Protein AF-A0A0C9V467-F1 (afdb_monomer_lite)

Structure (mmCIF, N/CA/C/O backbone):
data_AF-A0A0C9V467-F1
#
_entry.id   AF-A0A0C9V467-F1
#
loop_
_atom_site.group_PDB
_atom_site.id
_atom_site.type_symbol
_atom_site.label_atom_id
_atom_site.label_alt_id
_atom_site.label_comp_id
_atom_site.label_asym_id
_atom_site.label_entity_id
_atom_site.label_seq_id
_atom_site.pdbx_PDB_ins_code
_atom_site.Cartn_x
_atom_site.Cartn_y
_atom_site.Cartn_z
_atom_site.occupancy
_atom_site.B_iso_or_equiv
_atom_site.auth_seq_id
_atom_site.auth_comp_id
_atom_site.auth_asym_id
_atom_site.auth_atom_id
_atom_site.pdbx_PDB_model_num
ATOM 1 N N . MET A 1 1 ? -21.746 -56.406 43.257 1.00 44.56 1 MET A N 1
ATOM 2 C CA . MET A 1 1 ? -20.775 -56.571 42.155 1.00 44.56 1 MET A CA 1
ATOM 3 C C . MET A 1 1 ? -21.554 -56.342 40.872 1.00 44.56 1 MET A C 1
ATOM 5 O O . MET A 1 1 ? -22.407 -57.161 40.583 1.00 44.56 1 MET A O 1
ATOM 9 N N . SER A 1 2 ? -21.440 -55.255 40.124 1.00 43.47 2 SER A N 1
ATOM 10 C CA . SER A 1 2 ? -20.573 -54.081 40.191 1.00 43.47 2 SER A CA 1
ATOM 11 C C . SER A 1 2 ? -21.303 -52.980 39.414 1.00 43.47 2 SER A C 1
ATOM 13 O O . SER A 1 2 ? -21.769 -53.246 38.307 1.00 43.47 2 SER A O 1
ATOM 15 N N . ASP A 1 3 ? -21.434 -51.791 39.996 1.00 42.09 3 ASP A N 1
ATOM 16 C CA . ASP A 1 3 ? -22.057 -50.642 39.339 1.00 42.09 3 ASP A CA 1
ATOM 17 C C . ASP A 1 3 ? -21.083 -50.060 38.307 1.00 42.09 3 ASP A C 1
ATOM 19 O O . ASP A 1 3 ? -19.970 -49.652 38.645 1.00 42.09 3 ASP A O 1
ATOM 23 N N . ASN A 1 4 ? -21.486 -50.044 37.036 1.00 44.00 4 ASN A N 1
ATOM 24 C CA . ASN A 1 4 ? -20.760 -49.350 35.975 1.00 44.00 4 ASN A CA 1
ATOM 25 C C . ASN A 1 4 ? -21.074 -47.855 36.066 1.00 44.00 4 ASN A C 1
ATOM 27 O O . ASN A 1 4 ? -22.055 -47.377 35.502 1.00 44.00 4 ASN A O 1
ATOM 31 N N . ASN A 1 5 ? -20.225 -47.128 36.787 1.00 43.53 5 ASN A N 1
ATOM 32 C CA . ASN A 1 5 ? -20.247 -45.676 36.838 1.00 43.53 5 ASN A CA 1
ATOM 33 C C . ASN A 1 5 ? -19.511 -45.123 35.603 1.00 43.53 5 ASN A C 1
ATOM 35 O O . ASN A 1 5 ? -18.288 -44.982 35.606 1.00 43.53 5 ASN A O 1
ATOM 39 N N . THR A 1 6 ? -20.232 -44.867 34.511 1.00 49.00 6 THR A N 1
ATOM 40 C CA . THR A 1 6 ? -19.702 -44.092 33.380 1.00 49.00 6 THR A CA 1
ATOM 41 C C . THR A 1 6 ? -19.874 -42.607 33.676 1.00 49.00 6 THR A C 1
ATOM 43 O O . THR A 1 6 ? -20.835 -41.986 33.225 1.00 49.00 6 THR A O 1
ATOM 46 N N . ASP A 1 7 ? -18.933 -42.049 34.438 1.00 46.62 7 ASP A N 1
ATOM 47 C CA . ASP A 1 7 ? -18.718 -40.603 34.530 1.00 46.62 7 ASP A CA 1
ATOM 48 C C . ASP A 1 7 ? -18.188 -40.103 33.178 1.00 46.62 7 ASP A C 1
ATOM 50 O O . ASP A 1 7 ? -16.985 -40.024 32.922 1.00 46.62 7 ASP A O 1
ATOM 54 N N . SER A 1 8 ? -19.100 -39.795 32.260 1.00 56.56 8 SER A N 1
ATOM 55 C CA . SER A 1 8 ? -18.788 -38.962 31.105 1.00 56.56 8 SER A CA 1
ATOM 56 C C . SER A 1 8 ? -18.544 -37.541 31.606 1.00 56.56 8 SER A C 1
ATOM 58 O O . SER A 1 8 ? -19.489 -36.817 31.924 1.00 56.56 8 SER A O 1
ATOM 60 N N . ALA A 1 9 ? -17.268 -37.160 31.698 1.00 54.97 9 ALA A N 1
ATOM 61 C CA . ALA A 1 9 ? -16.860 -35.795 31.995 1.00 54.97 9 ALA A CA 1
ATOM 62 C C . ALA A 1 9 ? -17.556 -34.822 31.021 1.00 54.97 9 ALA A C 1
ATOM 64 O O . ALA A 1 9 ? -17.554 -35.072 29.810 1.00 54.97 9 ALA A O 1
ATOM 65 N N . PRO A 1 10 ? -18.156 -33.720 31.504 1.00 49.78 10 PRO A N 1
ATOM 66 C CA . PRO A 1 10 ? -18.740 -32.729 30.619 1.00 49.78 10 PRO A CA 1
ATOM 67 C C . PRO A 1 10 ? -17.625 -32.126 29.763 1.00 49.78 10 PRO A C 1
ATOM 69 O O . PRO A 1 10 ? -16.621 -31.644 30.291 1.00 49.78 10 PRO A O 1
ATOM 72 N N . ALA A 1 11 ? -17.799 -32.160 28.440 1.00 53.19 11 ALA A N 1
ATOM 73 C CA . ALA A 1 11 ? -16.947 -31.432 27.514 1.00 53.19 11 ALA A CA 1
ATOM 74 C C . ALA A 1 11 ? -16.991 -29.952 27.911 1.00 53.19 11 ALA A C 1
ATOM 76 O O . ALA A 1 11 ? -18.005 -29.277 27.719 1.00 53.19 11 ALA A O 1
ATOM 77 N N . GLN A 1 12 ? -15.916 -29.463 28.531 1.00 44.56 12 GLN A N 1
ATOM 78 C CA . GLN A 1 12 ? -15.774 -28.045 28.800 1.00 44.56 12 GLN A CA 1
ATOM 79 C C . GLN A 1 12 ? -15.704 -27.348 27.450 1.00 44.56 12 GLN A C 1
ATOM 81 O O . GLN A 1 12 ? -14.736 -27.486 26.704 1.00 44.56 12 GLN A O 1
ATOM 86 N N . ASN A 1 13 ? -16.778 -26.638 27.130 1.00 48.38 13 ASN A N 1
ATOM 87 C CA . ASN A 1 13 ? -16.845 -25.746 25.994 1.00 48.38 13 ASN A CA 1
ATOM 88 C C . ASN A 1 13 ? -15.925 -24.561 26.322 1.00 48.38 13 ASN A C 1
ATOM 90 O O . ASN A 1 13 ? -16.362 -23.556 26.877 1.00 48.38 13 ASN A O 1
ATOM 94 N N . LEU A 1 14 ? -14.621 -24.739 26.095 1.00 51.34 14 LEU A N 1
ATOM 95 C CA . LEU A 1 14 ? -13.621 -23.685 26.184 1.00 51.34 14 LEU A CA 1
ATOM 96 C C . LEU A 1 14 ? -13.895 -22.722 25.030 1.00 51.34 14 LEU A C 1
ATOM 98 O O . LEU A 1 14 ? -13.304 -22.828 23.957 1.00 51.34 14 LEU A O 1
ATOM 102 N N . SER A 1 15 ? -14.834 -21.800 25.232 1.00 61.31 15 SER A N 1
ATOM 103 C CA . SER A 1 15 ? -14.918 -20.609 24.402 1.00 61.31 15 SER A CA 1
ATOM 104 C C . SER A 1 15 ? -13.602 -19.863 24.590 1.00 61.31 15 SER A C 1
ATOM 106 O O . SER A 1 15 ? -13.387 -19.240 25.629 1.00 61.31 15 SER A O 1
ATOM 108 N N . VAL A 1 16 ? -12.691 -19.997 23.627 1.00 65.25 16 VAL A N 1
ATOM 109 C CA . VAL A 1 16 ? -11.474 -19.189 23.580 1.00 65.25 16 VAL A CA 1
ATOM 110 C C . VAL A 1 16 ? -11.934 -17.740 23.480 1.00 65.25 16 VAL A C 1
ATOM 112 O O . VAL A 1 16 ? -12.586 -17.360 22.506 1.00 65.25 16 VAL A O 1
ATOM 115 N N . GLU A 1 17 ? -11.669 -16.957 24.523 1.00 76.62 17 GLU A N 1
ATOM 116 C CA . GLU A 1 17 ? -11.941 -15.525 24.519 1.00 76.62 17 GLU A CA 1
ATOM 117 C C . GLU A 1 17 ? -11.098 -14.894 23.406 1.00 76.62 17 GLU A C 1
ATOM 119 O O . GLU A 1 17 ? -9.869 -14.986 23.418 1.00 76.62 17 GLU A O 1
ATOM 124 N N . LYS A 1 18 ? -11.766 -14.337 22.391 1.00 81.12 18 LYS A N 1
ATOM 125 C CA . LYS A 1 18 ? -11.085 -13.677 21.276 1.00 81.12 18 LYS A CA 1
ATOM 126 C C . LYS A 1 18 ? -10.525 -12.339 21.750 1.00 81.12 18 LYS A C 1
ATOM 128 O O . LYS A 1 18 ? -11.191 -11.608 22.478 1.00 81.12 18 LYS A O 1
ATOM 133 N N . VAL A 1 19 ? -9.316 -12.007 21.308 1.00 86.25 19 VAL A N 1
ATOM 134 C CA . VAL A 1 19 ? -8.678 -10.720 21.593 1.00 86.25 19 VAL A CA 1
ATOM 135 C C . VAL A 1 19 ? -9.008 -9.736 20.475 1.00 86.25 19 VAL A C 1
ATOM 137 O O . VAL A 1 19 ? -8.692 -9.973 19.306 1.00 86.25 19 VAL A O 1
ATOM 140 N N . ASP A 1 20 ? -9.613 -8.608 20.835 1.00 86.81 20 ASP A N 1
ATOM 141 C CA . ASP A 1 20 ? -9.889 -7.524 19.896 1.00 86.81 20 ASP A CA 1
ATOM 142 C C . ASP A 1 20 ? -8.606 -6.742 19.597 1.00 86.81 20 ASP A C 1
ATOM 144 O O . ASP A 1 20 ? -7.998 -6.131 20.483 1.00 86.81 20 ASP A O 1
ATOM 148 N N . LEU A 1 21 ? -8.179 -6.747 18.332 1.00 86.69 21 LEU A N 1
ATOM 149 C CA . LEU A 1 21 ? -6.999 -5.991 17.924 1.00 86.69 21 LEU A CA 1
ATOM 150 C C . LEU A 1 21 ? -7.320 -4.499 17.801 1.00 86.69 21 LEU A C 1
ATOM 152 O O . LEU A 1 21 ? -8.370 -4.098 17.295 1.00 86.69 21 LEU A O 1
ATOM 156 N N . SER A 1 22 ? -6.362 -3.654 18.192 1.00 88.19 22 SER A N 1
ATOM 157 C CA . SER A 1 22 ? -6.392 -2.240 17.813 1.00 88.19 22 SER A CA 1
ATOM 158 C C . SER A 1 22 ? -6.307 -2.099 16.289 1.00 88.19 22 SER A C 1
ATOM 160 O O . SER A 1 22 ? -5.891 -3.019 15.589 1.00 88.19 22 SER A O 1
ATOM 162 N N . VAL A 1 23 ? -6.658 -0.929 15.755 1.00 87.75 23 VAL A N 1
ATOM 163 C CA . VAL A 1 23 ? -6.587 -0.662 14.307 1.00 87.75 23 VAL A CA 1
ATOM 164 C C . VAL A 1 23 ? -5.203 -0.948 13.732 1.00 87.75 23 VAL A C 1
ATOM 166 O O . VAL A 1 23 ? -5.079 -1.651 12.731 1.00 87.75 23 VAL A O 1
ATOM 169 N N . ASP A 1 24 ? -4.170 -0.420 14.382 1.00 90.56 24 ASP A N 1
ATOM 170 C CA . ASP A 1 24 ? -2.800 -0.517 13.891 1.00 90.56 24 ASP A CA 1
ATOM 171 C C . ASP A 1 24 ? -2.272 -1.951 14.046 1.00 90.56 24 ASP A C 1
ATOM 173 O O . ASP A 1 24 ? -1.591 -2.455 13.153 1.00 90.56 24 ASP A O 1
ATOM 177 N N . ALA A 1 25 ? -2.657 -2.650 15.123 1.00 91.56 25 ALA A N 1
ATOM 178 C CA . ALA A 1 25 ? -2.346 -4.067 15.303 1.00 91.56 25 ALA A CA 1
ATOM 179 C C . ALA A 1 25 ? -3.059 -4.939 14.259 1.00 91.56 25 ALA A C 1
ATOM 181 O O . ALA A 1 25 ? -2.458 -5.864 13.723 1.00 91.56 25 ALA A O 1
ATOM 182 N N . ALA A 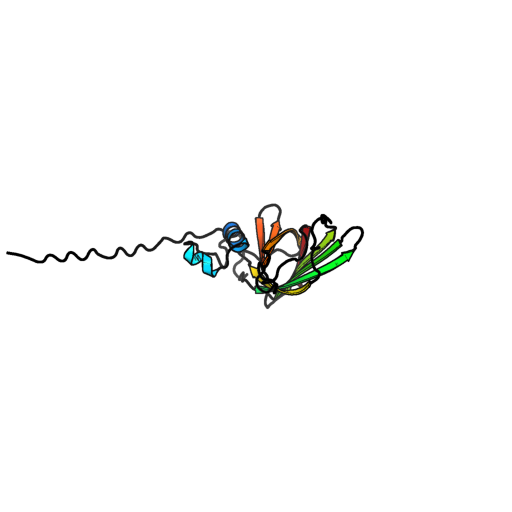1 26 ? -4.307 -4.619 13.916 1.00 91.88 26 ALA A N 1
ATOM 183 C CA . ALA A 1 26 ? -5.066 -5.327 12.894 1.00 91.88 26 ALA A CA 1
ATOM 184 C C . ALA A 1 26 ? -4.464 -5.135 11.498 1.00 91.88 26 ALA A C 1
ATOM 186 O O . ALA A 1 26 ? -4.316 -6.106 10.764 1.00 91.88 26 ALA A O 1
ATOM 187 N N . LEU A 1 27 ? -4.075 -3.908 11.132 1.00 93.25 27 LEU A N 1
ATOM 188 C CA . LEU A 1 27 ? -3.362 -3.656 9.876 1.00 93.25 27 LEU A CA 1
ATOM 189 C C . LEU A 1 27 ? -1.992 -4.343 9.864 1.00 93.25 27 LEU A C 1
ATOM 191 O O . LEU A 1 27 ? -1.640 -4.953 8.862 1.00 93.25 27 LEU A O 1
ATOM 195 N N . SER A 1 28 ? -1.264 -4.328 10.982 1.00 93.06 28 SER A N 1
ATOM 196 C CA . SER A 1 28 ? 0.018 -5.037 11.100 1.00 93.06 28 SER A CA 1
ATOM 197 C C . SER A 1 28 ? -0.141 -6.552 10.946 1.00 93.06 28 SER A C 1
ATOM 199 O O . SER A 1 28 ? 0.631 -7.177 10.226 1.00 93.06 28 SER A O 1
ATOM 201 N N . PHE A 1 29 ? -1.168 -7.150 11.560 1.00 93.69 29 PHE A N 1
ATOM 202 C CA . PHE A 1 29 ? -1.521 -8.559 11.357 1.00 93.69 29 PHE A CA 1
ATOM 203 C C . PHE A 1 29 ? -1.782 -8.839 9.873 1.00 93.69 29 PHE A C 1
ATOM 205 O O . PHE A 1 29 ? -1.229 -9.778 9.297 1.00 93.69 29 PHE A O 1
ATOM 212 N N . LEU A 1 30 ? -2.548 -7.954 9.234 1.00 92.94 30 LEU A N 1
ATOM 213 C CA . LEU A 1 30 ? -2.878 -8.037 7.820 1.00 92.94 30 LEU A CA 1
ATOM 214 C C . LEU A 1 30 ? -1.686 -7.813 6.888 1.00 92.94 30 LEU A C 1
ATOM 216 O O . LEU A 1 30 ? -1.867 -7.993 5.696 1.00 92.94 30 LEU A O 1
ATOM 220 N N . LEU A 1 31 ? -0.479 -7.473 7.352 1.00 91.62 31 LEU A N 1
ATOM 221 C CA . LEU A 1 31 ? 0.709 -7.450 6.485 1.00 91.62 31 LEU A CA 1
ATOM 222 C C . LEU A 1 31 ? 1.063 -8.844 5.981 1.00 91.62 31 LEU A C 1
ATOM 224 O O . LEU A 1 31 ? 1.364 -9.024 4.803 1.00 91.62 31 LEU A O 1
ATOM 228 N N . THR A 1 32 ? 0.968 -9.829 6.868 1.00 89.19 32 THR A N 1
ATOM 229 C CA . THR A 1 32 ? 1.381 -11.207 6.591 1.00 89.19 32 THR A CA 1
ATOM 230 C C . THR A 1 32 ? 0.172 -12.122 6.445 1.00 89.19 32 THR A C 1
ATOM 232 O O . THR A 1 32 ? 0.166 -12.985 5.571 1.00 89.19 32 THR A O 1
ATOM 235 N N . HIS A 1 33 ? -0.870 -11.885 7.243 1.00 90.88 33 HIS A N 1
ATOM 236 C CA . HIS A 1 33 ? -2.014 -12.780 7.382 1.00 90.88 33 HIS A CA 1
ATOM 237 C C . HIS A 1 33 ? -3.249 -12.291 6.651 1.00 90.88 33 HIS A C 1
ATOM 239 O O . HIS A 1 33 ? -3.445 -11.086 6.484 1.00 90.88 33 HIS A O 1
ATOM 245 N N . ASP A 1 34 ? -4.092 -13.217 6.221 1.00 88.81 34 ASP A N 1
ATOM 246 C CA . ASP A 1 34 ? -5.376 -12.891 5.604 1.00 88.81 34 ASP A CA 1
ATOM 247 C C . ASP A 1 34 ? -6.487 -12.801 6.677 1.00 88.81 34 ASP A C 1
ATOM 249 O O . ASP A 1 34 ? -6.341 -13.369 7.763 1.00 88.81 34 ASP A O 1
ATOM 253 N N . PRO A 1 35 ? -7.574 -12.030 6.457 1.00 87.81 35 PRO A N 1
ATOM 254 C CA . PRO A 1 35 ? -8.610 -11.825 7.475 1.00 87.81 35 PRO A CA 1
ATOM 255 C C . PRO A 1 35 ? -9.196 -13.118 8.051 1.00 87.81 35 PRO A C 1
ATOM 257 O O . PRO A 1 35 ? -9.525 -13.168 9.234 1.00 87.81 35 PRO A O 1
ATOM 260 N N . GLU A 1 36 ? -9.305 -14.156 7.226 1.00 88.00 36 GLU A N 1
ATOM 261 C CA . GLU A 1 36 ? -9.824 -15.475 7.585 1.00 88.00 36 GLU A CA 1
ATOM 262 C C . GLU A 1 36 ? -8.936 -16.181 8.625 1.00 88.00 36 GLU A C 1
ATOM 264 O O . GLU A 1 36 ? -9.423 -16.966 9.436 1.00 88.00 36 GLU A O 1
ATOM 269 N N . GLU A 1 37 ? -7.639 -15.865 8.663 1.00 89.06 37 GLU A N 1
ATOM 270 C CA . GLU A 1 37 ? -6.686 -16.449 9.612 1.00 89.06 37 GLU A CA 1
ATOM 271 C C . GLU A 1 37 ? -6.810 -15.847 11.016 1.00 89.06 37 GLU A C 1
ATOM 273 O O . GLU A 1 37 ? -6.407 -16.475 11.995 1.00 89.06 37 GLU A O 1
ATOM 278 N N . ALA A 1 38 ? -7.404 -14.656 11.147 1.00 88.19 38 ALA A N 1
ATOM 279 C CA . ALA A 1 38 ? -7.556 -13.992 12.439 1.00 88.19 38 ALA A CA 1
ATOM 280 C C . ALA A 1 38 ? -8.366 -14.843 13.425 1.00 88.19 38 ALA A C 1
ATOM 282 O O . ALA A 1 38 ? -7.998 -14.948 14.594 1.00 88.19 38 ALA A O 1
ATOM 283 N N . GLU A 1 39 ? -9.418 -15.514 12.949 1.00 85.56 39 GLU A N 1
ATOM 284 C CA . GLU A 1 39 ? -10.231 -16.395 13.786 1.00 85.56 39 GLU A CA 1
ATOM 285 C C . GLU A 1 39 ? -9.425 -17.581 14.327 1.00 85.56 39 GLU A C 1
ATOM 287 O O . GLU A 1 39 ? -9.543 -17.915 15.507 1.00 85.56 39 GLU A O 1
ATOM 292 N N . HIS A 1 40 ? -8.551 -18.164 13.505 1.00 88.00 40 HIS A N 1
ATOM 293 C CA . HIS A 1 40 ? -7.668 -19.254 13.921 1.00 88.00 40 HIS A CA 1
ATOM 294 C C . HIS A 1 40 ? -6.624 -18.812 14.949 1.00 88.00 40 HIS A C 1
ATOM 296 O O . HIS A 1 40 ? -6.213 -19.609 15.792 1.00 88.00 40 HIS A O 1
ATOM 302 N N . CYS A 1 41 ? -6.227 -17.541 14.917 1.00 88.06 41 CYS A N 1
ATOM 303 C CA . CYS A 1 41 ? -5.335 -16.945 15.905 1.00 88.06 41 CYS A CA 1
ATOM 304 C C . CYS A 1 41 ? -6.061 -16.433 17.162 1.00 88.06 41 CYS A C 1
ATOM 306 O O . CYS A 1 41 ? -5.410 -15.891 18.052 1.00 88.06 41 CYS A O 1
ATOM 308 N N . GLY A 1 42 ? -7.387 -16.592 17.253 1.00 88.75 42 GLY A N 1
ATOM 309 C CA . GLY A 1 42 ? -8.170 -16.075 18.375 1.00 88.75 42 GLY A CA 1
ATOM 310 C C . GLY A 1 42 ? -8.274 -14.548 18.383 1.00 88.75 42 GLY A C 1
ATOM 311 O O . GLY A 1 42 ? -8.401 -13.953 19.449 1.00 88.75 42 GLY A O 1
ATOM 312 N N . PHE A 1 43 ? -8.213 -13.905 17.216 1.00 88.06 43 PHE A N 1
ATOM 313 C CA . PHE A 1 43 ? -8.301 -12.456 17.070 1.00 88.06 43 PHE A CA 1
ATOM 314 C C . PHE A 1 43 ? -9.613 -12.016 16.426 1.00 88.06 43 PHE A C 1
ATOM 316 O O . PHE A 1 43 ? -10.133 -12.656 15.509 1.00 88.06 43 PHE A O 1
ATOM 323 N N . THR A 1 44 ? -10.104 -10.860 16.861 1.00 86.00 44 THR A N 1
ATOM 324 C CA . THR A 1 44 ? -11.137 -10.105 16.150 1.00 86.00 44 THR A CA 1
ATOM 325 C C . THR A 1 44 ? -10.479 -8.923 15.446 1.00 86.00 44 THR A C 1
ATOM 327 O O . THR A 1 44 ? -9.796 -8.110 16.076 1.00 86.00 44 THR A O 1
ATOM 330 N N . LEU A 1 45 ? -10.697 -8.799 14.134 1.00 83.69 45 LEU A N 1
ATOM 331 C CA . LEU A 1 45 ? -10.259 -7.631 13.371 1.00 83.69 45 LEU A CA 1
ATOM 332 C C . LEU A 1 45 ? -11.376 -6.576 13.357 1.00 83.69 45 LEU A C 1
ATOM 334 O O . LEU A 1 45 ? -12.484 -6.881 12.911 1.00 83.69 45 LEU A O 1
ATOM 338 N N . PRO A 1 46 ? -11.117 -5.329 13.781 1.00 76.06 46 PRO A N 1
ATOM 339 C CA . PRO A 1 46 ? -12.124 -4.278 13.738 1.00 76.06 46 PRO A CA 1
ATOM 340 C C . PRO A 1 46 ? -12.417 -3.891 12.285 1.00 76.06 46 PRO A C 1
ATOM 342 O O . PRO A 1 46 ? -11.550 -3.350 11.612 1.00 76.06 46 PRO A O 1
ATOM 345 N N . LEU A 1 47 ? -13.632 -4.118 11.784 1.00 65.06 47 LEU A N 1
ATOM 346 C CA . LEU A 1 47 ? -14.019 -3.647 10.442 1.00 65.06 47 LEU A CA 1
ATOM 347 C C . LEU A 1 47 ? -14.112 -2.110 10.390 1.00 65.06 47 LEU A C 1
ATOM 349 O O . LEU A 1 47 ? -13.719 -1.479 9.415 1.00 65.06 47 LEU A O 1
ATOM 353 N N . GLU A 1 48 ? -14.546 -1.502 11.491 1.00 58.53 48 GLU A N 1
ATOM 354 C CA . GLU A 1 48 ? -14.651 -0.062 11.713 1.00 58.53 48 GLU A CA 1
ATOM 355 C C . GLU A 1 48 ? -14.042 0.227 13.091 1.00 58.53 48 GLU A C 1
ATOM 357 O O . GLU A 1 48 ? -14.215 -0.571 14.012 1.00 58.53 48 GLU A O 1
ATOM 362 N N . SER A 1 49 ? -13.296 1.322 13.269 1.00 51.12 49 SER A N 1
ATOM 363 C CA . SER A 1 49 ? -12.744 1.616 14.599 1.00 51.12 49 SER A CA 1
ATOM 364 C C . SER A 1 49 ? -13.664 2.499 15.411 1.00 51.12 49 SER A C 1
ATOM 366 O O . SER A 1 49 ? -14.097 3.555 14.955 1.00 51.12 49 SER A O 1
ATOM 368 N N . SER A 1 50 ? -13.815 2.121 16.671 1.00 46.91 50 SER A N 1
ATOM 369 C CA . SER A 1 50 ? -14.301 2.926 17.785 1.00 46.91 50 SER A CA 1
ATOM 370 C C . SER A 1 50 ? -13.250 3.941 18.271 1.00 46.91 50 SER A C 1
ATOM 372 O O . SER A 1 50 ? -12.854 3.944 19.438 1.00 46.91 50 SER A O 1
ATOM 374 N N . GLY A 1 51 ? -12.750 4.805 17.386 1.00 39.88 51 GLY A N 1
ATOM 375 C CA . GLY A 1 51 ? -11.930 5.949 17.791 1.00 39.88 51 GLY A CA 1
ATOM 376 C C . GLY A 1 51 ? -12.809 7.044 18.401 1.00 39.88 51 GLY A C 1
ATOM 377 O O . GLY A 1 51 ? -13.801 7.428 17.788 1.00 39.88 51 GLY A O 1
ATOM 378 N N . ARG A 1 52 ? -12.441 7.593 19.573 1.00 42.94 52 ARG A N 1
ATOM 379 C CA . ARG A 1 52 ? -13.216 8.630 20.307 1.00 42.94 52 ARG A CA 1
ATOM 380 C C . ARG A 1 52 ? -13.564 9.894 19.497 1.00 42.94 52 ARG A C 1
ATOM 382 O O . ARG A 1 52 ? -14.396 10.664 19.955 1.00 42.94 52 ARG A O 1
ATOM 389 N N . ASN A 1 53 ? -12.959 10.092 18.323 1.00 48.19 53 ASN A N 1
ATOM 390 C CA . ASN A 1 53 ? -13.121 11.278 17.476 1.00 48.19 53 ASN A CA 1
ATOM 391 C C . ASN A 1 53 ? -13.481 10.959 16.011 1.00 48.19 53 ASN A C 1
ATOM 393 O O . ASN A 1 53 ? -13.252 11.798 15.143 1.00 48.19 53 ASN A O 1
ATOM 397 N N . ILE A 1 54 ? -14.004 9.769 15.697 1.00 48.28 54 ILE A N 1
ATOM 398 C CA . ILE A 1 54 ? -14.391 9.440 14.316 1.00 48.28 54 ILE A CA 1
ATOM 399 C C . ILE A 1 54 ? -15.873 9.788 14.115 1.00 48.28 54 ILE A C 1
ATOM 401 O O . ILE A 1 54 ? -16.720 9.233 14.817 1.00 48.28 54 ILE A O 1
ATOM 405 N N . PRO A 1 55 ? -16.217 10.700 13.184 1.00 43.09 55 PRO A N 1
ATOM 406 C CA . PRO A 1 55 ? -17.606 11.000 12.865 1.00 43.09 55 PRO A CA 1
ATOM 407 C C . PRO A 1 55 ? -18.348 9.739 12.412 1.00 43.09 55 PRO A C 1
ATOM 409 O O . PRO A 1 55 ? -17.848 8.974 11.585 1.00 43.09 55 PRO A O 1
ATOM 412 N N . HIS A 1 56 ? -19.560 9.546 12.928 1.00 41.94 56 HIS A N 1
ATOM 413 C CA . HIS A 1 56 ? -20.458 8.466 12.522 1.00 41.94 56 HIS A CA 1
ATOM 414 C C . HIS A 1 56 ? -20.645 8.475 10.990 1.00 41.94 56 HIS A C 1
ATOM 416 O O . HIS A 1 56 ? -21.085 9.481 10.434 1.00 41.94 56 HIS A O 1
ATOM 422 N N . GLY A 1 57 ? -20.338 7.364 10.305 1.00 45.22 57 GLY A N 1
ATOM 423 C CA . GLY A 1 57 ? -20.795 7.128 8.926 1.00 45.22 57 GLY A CA 1
ATOM 424 C C . GLY A 1 57 ? -19.737 6.951 7.829 1.00 45.22 57 GLY A C 1
ATOM 425 O O . GLY A 1 57 ? -20.124 6.685 6.693 1.00 45.22 57 GLY A O 1
ATOM 426 N N . GLN A 1 58 ? -18.429 7.029 8.110 1.00 52.69 58 GLN A N 1
ATOM 427 C CA . GLN A 1 58 ? -17.442 6.459 7.179 1.00 52.69 58 GLN A CA 1
ATOM 428 C C . GLN A 1 58 ? -17.277 4.974 7.464 1.00 52.69 58 GLN A C 1
ATOM 430 O O . GLN A 1 58 ? -16.503 4.571 8.326 1.00 52.69 58 GLN A O 1
ATOM 435 N N . ILE A 1 59 ? -18.017 4.168 6.715 1.00 57.84 59 ILE A N 1
ATOM 436 C CA . ILE A 1 59 ? -17.818 2.729 6.704 1.00 57.84 59 ILE A CA 1
ATOM 437 C C . ILE A 1 59 ? -16.457 2.467 6.053 1.00 57.84 59 ILE A C 1
ATOM 439 O O . ILE A 1 59 ? -16.272 2.684 4.851 1.00 57.84 59 ILE A O 1
ATOM 443 N N . VAL A 1 60 ? -15.491 2.042 6.860 1.00 66.62 60 VAL A N 1
ATOM 444 C CA . VAL A 1 60 ? -14.190 1.600 6.369 1.00 66.62 60 VAL A CA 1
ATOM 445 C C . VAL A 1 60 ? -14.348 0.159 5.918 1.00 66.62 60 VAL A C 1
ATOM 447 O O . VAL A 1 60 ? -14.772 -0.703 6.680 1.00 66.62 60 VAL A O 1
ATOM 450 N N . ARG A 1 61 ? -14.085 -0.094 4.638 1.00 76.31 61 ARG A N 1
ATOM 451 C CA . ARG A 1 61 ? -14.158 -1.436 4.065 1.00 76.31 61 ARG A CA 1
ATOM 452 C C . ARG A 1 61 ? -12.899 -1.718 3.297 1.00 76.31 61 ARG A C 1
ATOM 454 O O . ARG A 1 61 ? -12.353 -0.837 2.638 1.00 76.31 61 ARG A O 1
ATOM 461 N N . ASP A 1 62 ? -12.513 -2.978 3.339 1.00 88.50 62 ASP A N 1
ATOM 462 C CA . ASP A 1 62 ? -11.527 -3.498 2.414 1.00 88.50 62 ASP A CA 1
ATOM 463 C C . ASP A 1 62 ? -12.118 -3.449 1.012 1.00 88.50 62 ASP A C 1
ATOM 465 O O . ASP A 1 62 ? -13.240 -3.920 0.801 1.00 88.50 62 ASP A O 1
ATOM 469 N N . VAL A 1 63 ? -11.367 -2.905 0.062 1.00 89.81 63 VAL A N 1
ATOM 470 C CA . VAL A 1 63 ? -11.830 -2.756 -1.319 1.00 89.81 63 VAL A CA 1
ATOM 471 C C . VAL A 1 63 ? -10.874 -3.418 -2.288 1.00 89.81 63 VAL A C 1
ATOM 473 O O . VAL A 1 63 ? -9.659 -3.454 -2.073 1.00 89.81 63 VAL A O 1
ATOM 476 N N . ASP A 1 64 ? -11.436 -3.917 -3.383 1.00 94.75 64 ASP A N 1
ATOM 477 C CA . ASP A 1 64 ? -10.639 -4.309 -4.533 1.00 94.75 64 ASP A CA 1
ATOM 478 C C . ASP A 1 64 ? -9.885 -3.083 -5.049 1.00 94.75 64 ASP A C 1
ATOM 480 O O . ASP A 1 64 ? -10.431 -1.977 -5.182 1.00 94.75 64 ASP A O 1
ATOM 484 N N . ALA A 1 65 ? -8.602 -3.283 -5.309 1.00 96.06 65 ALA A N 1
ATOM 485 C CA . ALA A 1 65 ? -7.685 -2.233 -5.695 1.00 96.06 65 ALA A CA 1
ATOM 486 C C . ALA A 1 65 ? -6.711 -2.733 -6.761 1.00 96.06 65 ALA A C 1
ATOM 488 O O . ALA A 1 65 ? -6.585 -3.931 -7.016 1.00 96.06 65 ALA A O 1
ATOM 489 N N . PHE A 1 66 ? -6.016 -1.797 -7.393 1.00 96.81 66 PHE A N 1
ATOM 490 C CA . PHE A 1 66 ? -5.033 -2.094 -8.420 1.00 96.81 66 PHE A CA 1
ATOM 491 C C . PHE A 1 66 ? -3.711 -1.399 -8.137 1.00 96.81 66 PHE A C 1
ATOM 493 O O . PHE A 1 66 ? -3.692 -0.235 -7.739 1.00 96.81 66 PHE A O 1
ATOM 500 N N . LEU A 1 67 ? -2.615 -2.101 -8.411 1.00 96.19 67 LEU A N 1
ATOM 501 C CA . LEU A 1 67 ? -1.255 -1.578 -8.370 1.00 96.19 67 LEU A CA 1
ATOM 502 C C . LEU A 1 67 ? -0.736 -1.349 -9.784 1.00 96.19 67 LEU A C 1
ATOM 504 O O . LEU A 1 67 ? -0.771 -2.239 -10.629 1.00 96.19 67 LEU A O 1
ATOM 508 N N . SER A 1 68 ? -0.198 -0.165 -10.037 1.00 96.00 68 SER A N 1
ATOM 509 C CA . SER A 1 68 ? 0.566 0.128 -11.247 1.00 96.00 68 SER A CA 1
ATOM 510 C C . SER A 1 68 ? 1.948 0.635 -10.875 1.00 96.00 68 SER A C 1
ATOM 512 O O . SER A 1 68 ? 2.074 1.540 -10.052 1.00 96.00 68 SER A O 1
ATOM 514 N N . ILE A 1 69 ? 2.976 0.070 -11.502 1.00 93.88 69 ILE A N 1
ATOM 515 C CA . ILE A 1 69 ? 4.364 0.504 -11.352 1.00 93.88 69 ILE A CA 1
ATOM 516 C C . ILE A 1 69 ? 4.949 0.749 -12.732 1.00 93.88 69 ILE A C 1
ATOM 518 O O . ILE A 1 69 ? 4.993 -0.151 -13.570 1.00 93.88 69 ILE A O 1
ATOM 522 N N . THR A 1 70 ? 5.441 1.962 -12.951 1.00 93.50 70 THR A N 1
ATOM 523 C CA . THR A 1 70 ? 6.078 2.366 -14.203 1.00 93.50 70 THR A CA 1
ATOM 524 C C . THR A 1 70 ? 7.497 2.824 -13.922 1.00 93.50 70 THR A C 1
ATOM 526 O O . THR A 1 70 ? 7.704 3.757 -13.148 1.00 93.50 70 THR A O 1
ATOM 529 N N . ASN A 1 71 ? 8.475 2.226 -14.601 1.00 90.88 71 ASN A N 1
ATOM 530 C CA . ASN A 1 71 ? 9.843 2.740 -14.608 1.00 90.88 71 ASN A CA 1
ATOM 531 C C . ASN A 1 71 ? 9.890 4.004 -15.474 1.00 90.88 71 ASN A C 1
ATOM 533 O O . ASN A 1 71 ? 9.575 3.962 -16.661 1.00 90.88 71 ASN A O 1
ATOM 537 N N . ILE A 1 72 ? 10.266 5.130 -14.871 1.00 93.38 72 ILE A N 1
ATOM 538 C CA . ILE A 1 72 ? 10.272 6.465 -15.497 1.00 93.38 72 ILE A CA 1
ATOM 539 C C . ILE A 1 72 ? 11.684 7.062 -15.611 1.00 93.38 72 ILE A C 1
ATOM 541 O O . ILE A 1 72 ? 11.849 8.182 -16.089 1.00 93.38 72 ILE A O 1
ATOM 545 N N . GLY A 1 73 ? 12.711 6.339 -15.163 1.00 89.00 73 GLY A N 1
ATOM 546 C CA . GLY A 1 73 ? 14.113 6.729 -15.295 1.00 89.00 73 GLY A CA 1
ATOM 547 C C . GLY A 1 73 ? 15.040 5.544 -15.050 1.00 89.00 73 GLY A C 1
ATOM 548 O O . GLY A 1 73 ? 14.707 4.656 -14.269 1.00 89.00 73 GLY A O 1
ATOM 549 N N . GLN A 1 74 ? 16.179 5.525 -15.746 1.00 84.62 74 GLN A N 1
ATOM 550 C CA . GLN A 1 74 ? 17.176 4.446 -15.667 1.00 84.62 74 GLN A CA 1
ATOM 551 C C . GLN A 1 74 ? 18.528 4.907 -15.096 1.00 84.62 74 GLN A C 1
ATOM 553 O O . GLN A 1 74 ? 19.297 4.093 -14.603 1.00 84.62 74 GLN A O 1
ATOM 558 N N . ASN A 1 75 ? 18.821 6.210 -15.136 1.00 85.38 75 ASN A N 1
ATOM 559 C CA . ASN A 1 75 ? 20.012 6.794 -14.523 1.00 85.38 75 ASN A CA 1
ATOM 560 C C . ASN A 1 75 ? 19.742 8.269 -14.142 1.00 85.38 75 ASN A C 1
ATOM 562 O O . ASN A 1 75 ? 19.821 9.137 -15.013 1.00 85.38 75 ASN A O 1
ATOM 566 N N . PRO A 1 76 ? 19.360 8.568 -12.885 1.00 88.00 76 PRO A N 1
ATOM 567 C CA . PRO A 1 76 ? 19.109 7.614 -11.803 1.00 88.00 76 PRO A CA 1
ATOM 568 C C . PRO A 1 76 ? 17.866 6.745 -12.062 1.00 88.00 76 PRO A C 1
ATOM 570 O O . PRO A 1 76 ? 16.977 7.119 -12.836 1.00 88.00 76 PRO A O 1
ATOM 573 N N . LEU A 1 77 ? 17.799 5.590 -11.396 1.00 88.88 77 LEU A N 1
ATOM 574 C CA . LEU A 1 77 ? 16.609 4.741 -11.373 1.00 88.88 77 LEU A CA 1
ATOM 575 C C . LEU A 1 77 ? 15.438 5.500 -10.742 1.00 88.88 77 LEU A C 1
ATOM 577 O O . LEU A 1 77 ? 15.571 6.072 -9.658 1.00 88.88 77 LEU A O 1
ATOM 581 N N . ARG A 1 78 ? 14.292 5.524 -11.427 1.00 92.31 78 ARG A N 1
ATOM 582 C CA . ARG A 1 78 ? 13.077 6.207 -10.964 1.00 92.31 78 ARG A CA 1
ATOM 583 C C . ARG A 1 78 ? 11.832 5.424 -11.338 1.00 92.31 78 ARG A C 1
ATOM 585 O O . ARG A 1 78 ? 11.742 4.883 -12.440 1.00 92.31 78 ARG A O 1
ATOM 592 N N . GLN A 1 79 ? 10.840 5.457 -10.459 1.00 92.94 79 GLN A N 1
ATOM 593 C CA . GLN A 1 79 ? 9.562 4.782 -10.647 1.00 92.94 79 GLN A CA 1
ATOM 594 C C . GLN A 1 79 ? 8.392 5.698 -10.281 1.00 92.94 79 GLN A C 1
ATOM 596 O O . GLN A 1 79 ? 8.509 6.596 -9.443 1.00 92.94 79 GLN A O 1
ATOM 601 N N . ARG A 1 80 ? 7.253 5.439 -10.915 1.00 95.88 80 ARG A N 1
ATOM 602 C CA . ARG A 1 80 ? 5.940 5.917 -10.495 1.00 95.88 80 ARG A CA 1
ATOM 603 C C . ARG A 1 80 ? 5.149 4.721 -9.988 1.00 95.88 80 ARG A C 1
ATOM 605 O O . ARG A 1 80 ? 5.016 3.746 -10.723 1.00 95.88 80 ARG A O 1
ATOM 612 N N . ILE A 1 81 ? 4.634 4.806 -8.767 1.00 96.38 81 ILE A N 1
ATOM 613 C CA . ILE A 1 81 ? 3.799 3.773 -8.147 1.00 96.38 81 ILE A CA 1
ATOM 614 C C . ILE A 1 81 ? 2.429 4.373 -7.876 1.00 96.38 81 ILE A C 1
ATOM 616 O O . ILE A 1 81 ? 2.332 5.464 -7.315 1.00 96.38 81 ILE A O 1
ATOM 620 N N . VAL A 1 82 ? 1.382 3.657 -8.272 1.00 97.44 82 VAL A N 1
ATOM 621 C CA . VAL A 1 82 ? -0.007 4.031 -8.018 1.00 97.44 82 VAL A CA 1
ATOM 622 C C . VAL A 1 82 ? -0.742 2.839 -7.427 1.00 97.44 82 VAL A C 1
ATOM 624 O O . VAL A 1 82 ? -0.727 1.764 -8.025 1.00 97.44 82 VAL A O 1
ATOM 627 N N . VAL A 1 83 ? -1.403 3.043 -6.288 1.00 97.19 83 VAL A N 1
ATOM 628 C CA . VAL A 1 83 ? -2.395 2.104 -5.745 1.00 97.19 83 VAL A CA 1
ATOM 629 C C . VAL A 1 83 ? -3.750 2.784 -5.769 1.00 97.19 83 VAL A C 1
ATOM 631 O O . VAL A 1 83 ? -3.899 3.876 -5.228 1.00 97.19 83 VAL A O 1
ATOM 634 N N . GLU A 1 84 ? -4.734 2.164 -6.408 1.00 96.38 84 GLU A N 1
ATOM 635 C CA . GLU A 1 84 ? -6.062 2.750 -6.583 1.00 96.38 84 GLU A CA 1
ATOM 636 C C . GLU A 1 84 ? -7.181 1.767 -6.233 1.00 96.38 84 GLU A C 1
ATOM 638 O O . GLU A 1 84 ? -7.236 0.669 -6.777 1.00 96.38 84 GLU A O 1
ATOM 643 N N . GLY A 1 85 ? -8.092 2.176 -5.349 1.00 92.62 85 GLY A N 1
ATOM 644 C CA . GLY A 1 85 ? -9.270 1.409 -4.936 1.00 92.62 85 GLY A CA 1
ATOM 645 C C . GLY A 1 85 ? -10.561 2.194 -5.160 1.00 92.62 85 GLY A C 1
ATOM 646 O O . GLY A 1 85 ? -10.589 3.421 -5.029 1.00 92.62 85 GLY A O 1
ATOM 647 N N . ASN A 1 86 ? -11.641 1.498 -5.521 1.00 88.88 86 ASN A N 1
ATOM 648 C CA . ASN A 1 86 ? -12.956 2.119 -5.688 1.00 88.88 86 ASN A CA 1
ATOM 649 C C . ASN A 1 86 ? -13.757 2.029 -4.381 1.00 88.88 86 ASN A C 1
ATOM 651 O O . ASN A 1 86 ? -14.146 0.940 -3.972 1.00 88.88 86 ASN A O 1
ATOM 655 N N . MET A 1 87 ? -14.048 3.176 -3.763 1.00 81.31 87 MET A N 1
ATOM 656 C CA . MET A 1 87 ? -14.828 3.267 -2.520 1.00 81.31 87 MET A CA 1
ATOM 657 C C . MET A 1 87 ? -16.335 3.447 -2.782 1.00 81.31 87 MET A C 1
ATOM 659 O O . MET A 1 87 ? -17.095 3.794 -1.879 1.00 81.31 87 MET A O 1
ATOM 663 N N . GLY A 1 88 ? -16.780 3.281 -4.030 1.00 81.75 88 GLY A N 1
ATOM 664 C CA . GLY A 1 88 ? -18.156 3.492 -4.480 1.00 81.75 88 GLY A CA 1
A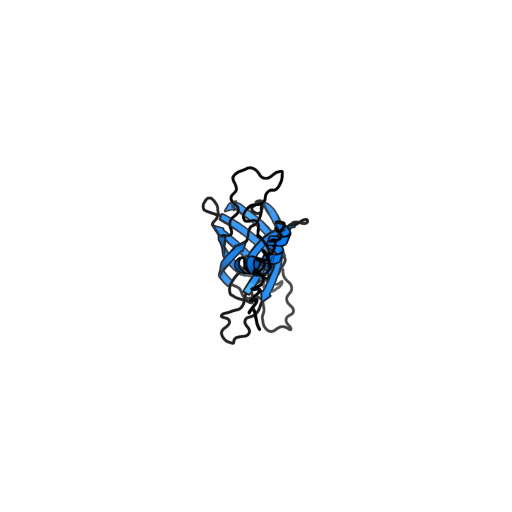TOM 665 C C . GLY A 1 88 ? -18.479 4.964 -4.735 1.00 81.75 88 GLY A C 1
ATOM 666 O O . GLY A 1 88 ? -18.922 5.311 -5.825 1.00 81.75 88 GLY A O 1
ATOM 667 N N . THR A 1 89 ? -18.234 5.838 -3.755 1.00 79.12 89 THR A N 1
ATOM 668 C CA . THR A 1 89 ? -18.515 7.284 -3.859 1.00 79.12 89 THR A CA 1
ATO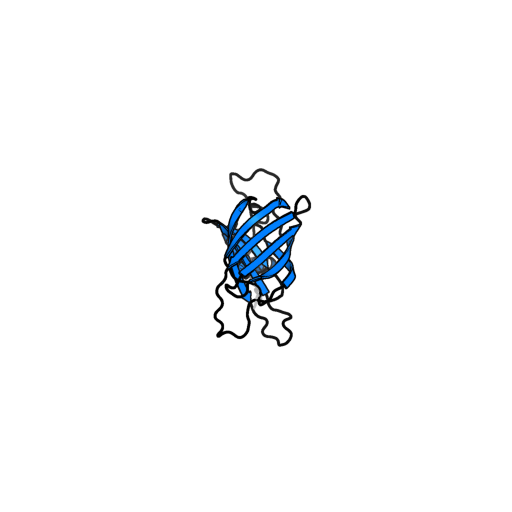M 669 C C . THR A 1 89 ? -17.321 8.119 -4.321 1.00 79.12 89 THR A C 1
ATOM 671 O O . THR A 1 89 ? -17.508 9.234 -4.798 1.00 79.12 89 THR A O 1
ATOM 674 N N . PHE A 1 90 ? -16.100 7.599 -4.189 1.00 81.81 90 PHE A N 1
ATOM 675 C CA . PHE A 1 90 ? -14.864 8.226 -4.661 1.00 81.81 90 PHE A CA 1
ATOM 676 C C . PHE A 1 90 ? -13.798 7.163 -4.945 1.00 81.81 90 PHE A C 1
ATOM 678 O O . PHE A 1 90 ? -13.933 6.004 -4.535 1.00 81.81 90 PHE A O 1
ATOM 685 N N . ARG A 1 91 ? -12.710 7.554 -5.617 1.00 89.75 91 ARG A N 1
ATOM 686 C CA . ARG A 1 91 ? -11.532 6.692 -5.778 1.00 89.75 91 ARG A CA 1
ATOM 687 C C . ARG A 1 91 ? -10.484 7.056 -4.739 1.00 89.75 91 ARG A C 1
ATOM 689 O O . ARG A 1 91 ? -10.096 8.218 -4.629 1.00 89.75 91 ARG A O 1
ATOM 696 N N . LEU A 1 92 ? -10.014 6.073 -3.982 1.00 91.56 92 LEU A N 1
ATOM 697 C CA . LEU A 1 92 ? -8.866 6.242 -3.099 1.00 91.56 92 LEU A CA 1
ATOM 698 C C . LEU A 1 92 ? -7.605 5.956 -3.915 1.00 91.56 92 LEU A C 1
ATOM 700 O O . LEU A 1 92 ? -7.471 4.857 -4.448 1.00 91.56 92 LEU A O 1
ATOM 704 N N . VAL A 1 93 ? -6.711 6.936 -4.046 1.00 96.12 93 VAL A N 1
ATOM 705 C CA . VAL A 1 93 ? -5.505 6.807 -4.875 1.00 96.12 93 VAL A CA 1
ATOM 706 C C . VAL A 1 93 ? -4.274 7.208 -4.078 1.00 96.12 93 VAL A C 1
ATOM 708 O O . VAL A 1 93 ? -4.173 8.350 -3.642 1.00 96.12 93 VAL A O 1
ATOM 711 N N . PHE A 1 94 ? -3.329 6.293 -3.918 1.00 97.69 94 PHE A N 1
ATOM 712 C CA . PHE A 1 94 ? -1.972 6.596 -3.481 1.00 97.69 94 PHE A CA 1
ATOM 713 C C . PHE A 1 94 ? -1.079 6.782 -4.697 1.00 97.69 94 PHE A C 1
ATOM 715 O O . PHE A 1 94 ? -1.152 5.995 -5.642 1.00 97.69 94 PHE A O 1
ATOM 722 N N . GLU A 1 95 ? -0.209 7.785 -4.661 1.00 97.56 95 GLU A N 1
ATOM 723 C CA . GLU A 1 95 ? 0.739 8.036 -5.736 1.00 97.56 95 GLU A CA 1
ATOM 724 C C . GLU A 1 95 ? 2.125 8.387 -5.192 1.00 97.56 95 GLU A C 1
ATOM 726 O O . GLU A 1 95 ? 2.289 9.284 -4.366 1.00 97.56 95 GLU A O 1
ATOM 731 N N . HIS A 1 96 ? 3.132 7.682 -5.698 1.00 97.25 96 HIS A N 1
ATOM 732 C CA . HIS A 1 96 ? 4.547 7.957 -5.491 1.00 97.25 96 HIS A CA 1
ATOM 733 C C . HIS A 1 96 ? 5.211 8.218 -6.840 1.00 97.25 96 HIS A C 1
ATOM 735 O O . HIS A 1 96 ? 4.940 7.543 -7.833 1.00 97.25 96 HIS A O 1
ATOM 741 N N . THR A 1 97 ? 6.126 9.181 -6.868 1.00 96.69 97 THR A N 1
ATOM 742 C CA . THR A 1 97 ? 7.075 9.378 -7.962 1.00 96.69 97 THR A CA 1
ATOM 743 C C . THR A 1 97 ? 8.420 9.721 -7.350 1.00 96.69 97 THR A C 1
ATOM 745 O O . THR A 1 97 ? 8.563 10.764 -6.717 1.00 96.69 97 THR A O 1
ATOM 748 N N . GLY A 1 98 ? 9.418 8.863 -7.535 1.00 94.44 98 GLY A N 1
ATOM 749 C CA . GLY A 1 98 ? 10.701 9.044 -6.869 1.00 94.44 98 GLY A CA 1
ATOM 750 C C . GLY A 1 98 ? 11.806 8.162 -7.419 1.00 94.44 98 GLY A C 1
ATOM 751 O O . GLY A 1 98 ? 11.590 7.319 -8.292 1.00 94.44 98 GLY A O 1
ATOM 752 N N . GLY A 1 99 ? 13.018 8.434 -6.940 1.00 91.00 99 GLY A N 1
ATOM 753 C CA . GLY A 1 99 ? 14.171 7.581 -7.186 1.00 91.00 99 GLY A CA 1
ATOM 754 C C . GLY A 1 99 ? 14.171 6.369 -6.262 1.00 91.00 99 GLY A C 1
ATOM 755 O O . GLY A 1 99 ? 13.575 6.409 -5.188 1.00 91.00 99 GLY A O 1
ATOM 756 N N . TYR A 1 100 ? 14.860 5.313 -6.674 1.00 89.12 100 TYR A N 1
ATOM 757 C CA . TYR A 1 100 ? 15.136 4.162 -5.821 1.00 89.12 100 TYR A CA 1
ATOM 758 C C . TYR A 1 100 ? 16.542 3.630 -6.085 1.00 89.12 100 TYR A C 1
ATOM 760 O O . TYR A 1 100 ? 17.107 3.843 -7.158 1.00 89.12 100 TYR A O 1
ATOM 768 N N . SER A 1 101 ? 17.099 2.937 -5.098 1.00 83.56 101 SER A N 1
ATOM 769 C CA . SER A 1 101 ? 18.369 2.228 -5.236 1.00 83.56 101 SER A CA 1
ATOM 770 C C . SER A 1 101 ? 18.089 0.746 -5.438 1.00 83.56 101 SER A C 1
ATOM 772 O O . SER A 1 101 ? 17.237 0.175 -4.759 1.00 83.56 101 SER A O 1
ATOM 774 N N . TRP A 1 102 ? 18.813 0.126 -6.362 1.00 76.06 102 TRP A N 1
ATOM 775 C CA . TRP A 1 102 ? 18.787 -1.314 -6.579 1.00 76.06 102 TRP A CA 1
ATOM 776 C C . TRP A 1 102 ? 20.221 -1.802 -6.708 1.00 76.06 102 TRP A C 1
ATOM 778 O O . TRP A 1 102 ? 20.990 -1.241 -7.491 1.00 76.06 102 TRP A O 1
ATOM 788 N N . ASP A 1 103 ? 20.578 -2.822 -5.935 1.00 73.06 103 ASP A N 1
ATOM 789 C CA . ASP A 1 103 ? 21.866 -3.478 -6.098 1.00 73.06 103 ASP A CA 1
ATOM 790 C C . ASP A 1 103 ? 21.831 -4.316 -7.384 1.00 73.06 103 ASP A C 1
ATOM 792 O O . ASP A 1 103 ? 21.067 -5.275 -7.512 1.00 73.06 103 ASP A O 1
ATOM 796 N N . SER A 1 104 ? 22.649 -3.930 -8.362 1.00 63.12 104 SER A N 1
ATOM 797 C CA . SER A 1 104 ? 22.751 -4.600 -9.657 1.00 63.12 104 SER A CA 1
ATOM 798 C C . SER A 1 104 ? 23.326 -6.018 -9.571 1.00 63.12 104 SER A C 1
ATOM 800 O O . SER A 1 104 ? 23.305 -6.726 -10.577 1.00 63.12 104 SER A O 1
ATOM 802 N N . THR A 1 105 ? 23.811 -6.457 -8.403 1.00 61.25 105 THR A N 1
ATOM 803 C CA . THR A 1 105 ? 24.282 -7.834 -8.193 1.00 61.25 105 THR A CA 1
ATOM 804 C C . THR A 1 105 ? 23.148 -8.867 -8.118 1.00 61.25 105 THR A C 1
ATOM 806 O O . THR A 1 105 ? 23.391 -10.053 -8.346 1.00 61.25 105 THR A O 1
ATOM 809 N N . GLY A 1 106 ? 21.903 -8.441 -7.863 1.00 57.19 106 GLY A N 1
ATOM 810 C CA . GLY A 1 106 ? 20.713 -9.297 -7.859 1.00 57.19 106 GLY A CA 1
ATOM 811 C C . GLY A 1 106 ? 19.998 -9.332 -9.216 1.00 57.19 106 GLY A C 1
ATOM 812 O O . GLY A 1 106 ? 19.596 -8.297 -9.745 1.00 57.19 106 GLY A O 1
ATOM 813 N N . SER A 1 107 ? 19.776 -10.532 -9.763 1.00 52.97 107 SER A N 1
ATOM 814 C CA . SER A 1 107 ? 19.304 -10.791 -11.139 1.00 52.97 107 SER A CA 1
ATOM 815 C C . SER A 1 107 ? 17.872 -10.347 -11.496 1.00 52.97 107 SER A C 1
ATOM 817 O O . SER A 1 107 ? 17.359 -10.753 -12.539 1.00 52.97 107 SER A O 1
ATOM 819 N N . PHE A 1 108 ? 17.191 -9.538 -10.681 1.00 58.91 108 PHE A N 1
ATOM 820 C CA . PHE A 1 108 ? 15.768 -9.245 -10.879 1.00 58.91 108 PHE A CA 1
ATOM 821 C C . PHE A 1 108 ? 15.397 -7.806 -10.495 1.00 58.91 108 PHE A C 1
ATOM 823 O O . PHE A 1 108 ? 14.841 -7.608 -9.420 1.00 58.91 108 PHE A O 1
ATOM 830 N N . PRO A 1 109 ? 15.657 -6.796 -11.350 1.00 65.31 109 PRO A N 1
ATOM 831 C CA . PRO A 1 109 ? 15.189 -5.439 -11.078 1.00 65.31 109 PRO A CA 1
ATOM 832 C C . PRO A 1 109 ? 13.659 -5.419 -10.907 1.00 65.31 109 PRO A C 1
ATOM 834 O O . PRO A 1 109 ? 12.973 -6.214 -11.567 1.00 65.31 109 PRO A O 1
ATOM 837 N N . PRO A 1 110 ? 13.110 -4.499 -10.087 1.00 72.19 110 PRO A N 1
ATOM 838 C CA . PRO A 1 110 ? 11.674 -4.406 -9.876 1.00 72.19 110 PRO A CA 1
ATOM 839 C C . PRO A 1 110 ? 10.941 -4.259 -11.208 1.00 72.19 110 PRO A C 1
ATOM 841 O O . PRO A 1 110 ? 11.277 -3.406 -12.041 1.00 72.19 110 PRO A O 1
ATOM 844 N N . ARG A 1 111 ? 9.950 -5.122 -11.440 1.00 77.88 111 ARG A N 1
ATOM 845 C CA . ARG A 1 111 ? 9.239 -5.150 -12.717 1.00 77.88 111 ARG A CA 1
ATOM 846 C C . ARG A 1 111 ? 8.208 -4.033 -12.764 1.00 77.88 111 ARG A C 1
ATOM 848 O O . ARG A 1 111 ? 7.496 -3.777 -11.793 1.00 77.88 111 ARG A O 1
ATOM 855 N N . ALA A 1 112 ? 8.105 -3.397 -13.928 1.00 86.62 112 ALA A N 1
ATOM 856 C CA . ALA A 1 112 ? 6.948 -2.574 -14.227 1.00 86.62 112 ALA A CA 1
ATOM 857 C C . ALA A 1 112 ? 5.711 -3.475 -14.311 1.00 86.62 112 ALA A C 1
ATOM 859 O O . ALA A 1 112 ? 5.771 -4.582 -14.852 1.00 86.62 112 ALA A O 1
ATOM 860 N N . VAL A 1 113 ? 4.590 -2.984 -13.800 1.00 90.19 113 VAL A N 1
ATOM 861 C CA . VAL A 1 113 ? 3.311 -3.673 -13.883 1.00 90.19 113 VAL A CA 1
ATOM 862 C C . VAL A 1 113 ? 2.221 -2.682 -14.222 1.00 90.19 113 VAL A C 1
ATOM 864 O O . VAL A 1 113 ? 2.153 -1.586 -13.667 1.00 90.19 113 VAL A O 1
ATOM 867 N N . ASN A 1 114 ? 1.379 -3.065 -15.172 1.00 90.56 114 ASN A N 1
ATOM 868 C CA . ASN A 1 114 ? 0.215 -2.284 -15.532 1.00 90.56 114 ASN A CA 1
ATOM 869 C C . ASN A 1 114 ? -1.000 -2.916 -14.862 1.00 90.56 114 ASN A C 1
ATOM 871 O O . ASN A 1 114 ? -1.481 -3.950 -15.323 1.00 90.56 114 ASN A O 1
ATOM 875 N N . ARG A 1 115 ? -1.480 -2.272 -13.795 1.00 93.12 115 ARG A N 1
ATOM 876 C CA . ARG A 1 115 ? -2.772 -2.564 -13.173 1.00 93.12 115 ARG A CA 1
ATOM 877 C C . ARG A 1 115 ? -2.921 -4.009 -12.673 1.00 93.12 115 ARG A C 1
ATOM 879 O O . ARG A 1 115 ? -3.849 -4.719 -13.051 1.00 93.12 115 ARG A O 1
ATOM 886 N N . GLU A 1 116 ? -2.020 -4.417 -11.787 1.00 93.88 116 GLU A N 1
ATOM 887 C CA . GLU A 1 116 ? -2.099 -5.682 -11.054 1.00 93.88 116 GLU A CA 1
ATOM 888 C C . GLU A 1 116 ? -3.255 -5.660 -10.055 1.00 93.88 116 GLU A C 1
ATOM 890 O O . GLU A 1 116 ? -3.386 -4.705 -9.288 1.00 93.88 116 GLU A O 1
ATOM 895 N N . ALA A 1 117 ? -4.082 -6.703 -10.057 1.00 94.56 117 ALA A N 1
ATOM 896 C CA . ALA A 1 117 ? -5.219 -6.797 -9.154 1.00 94.56 117 ALA A CA 1
ATOM 897 C C . ALA A 1 117 ? -4.773 -7.127 -7.724 1.00 94.56 117 ALA A C 1
ATOM 899 O O . ALA A 1 117 ? -3.851 -7.911 -7.487 1.00 94.56 117 ALA A O 1
ATOM 900 N N . GLY A 1 118 ? -5.473 -6.547 -6.761 1.00 94.44 118 GLY A N 1
ATOM 901 C CA . GLY A 1 118 ? -5.219 -6.762 -5.353 1.00 94.44 118 GLY A CA 1
ATOM 902 C C . GLY A 1 118 ? -6.362 -6.273 -4.482 1.00 94.44 118 GLY A C 1
ATOM 903 O O . GLY A 1 118 ? -7.442 -5.924 -4.960 1.00 94.44 118 GLY A O 1
ATOM 904 N N . ARG A 1 119 ? -6.099 -6.226 -3.182 1.00 94.75 119 ARG A N 1
ATOM 905 C CA . ARG A 1 119 ? -7.027 -5.709 -2.182 1.00 94.75 119 ARG A CA 1
ATOM 906 C C . ARG A 1 119 ? -6.301 -4.726 -1.287 1.00 94.75 119 ARG A C 1
ATOM 908 O O . ARG A 1 119 ? -5.185 -5.005 -0.852 1.00 94.75 119 ARG A O 1
ATOM 915 N N . ILE A 1 120 ? -6.928 -3.586 -1.020 1.00 94.56 120 ILE A N 1
ATOM 916 C CA . ILE A 1 120 ? -6.476 -2.673 0.025 1.00 94.56 120 ILE A CA 1
ATOM 917 C C . ILE A 1 120 ? -7.306 -2.917 1.280 1.00 94.56 120 ILE A C 1
ATOM 919 O O . ILE A 1 120 ? -8.537 -2.891 1.255 1.00 94.56 120 ILE A O 1
ATOM 923 N N . PHE A 1 121 ? -6.599 -3.189 2.364 1.00 93.56 121 PHE A N 1
ATOM 924 C CA . PHE A 1 121 ? -7.121 -3.352 3.697 1.00 93.56 121 PHE A CA 1
ATOM 925 C C . PHE A 1 121 ? -7.069 -2.021 4.423 1.00 93.56 121 PHE A C 1
ATOM 927 O O . PHE A 1 121 ? -6.020 -1.373 4.502 1.00 93.56 121 PHE A O 1
ATOM 934 N N . LEU A 1 122 ? -8.220 -1.625 4.948 1.00 90.44 122 LEU A N 1
ATOM 935 C CA . LEU A 1 122 ? -8.422 -0.347 5.614 1.00 90.44 122 LEU A CA 1
ATOM 936 C C . LEU A 1 122 ? -9.066 -0.609 6.966 1.00 90.44 122 LEU A C 1
ATOM 938 O O . LEU A 1 122 ? -9.970 -1.430 7.086 1.00 90.44 122 LEU A O 1
ATOM 942 N N . ARG A 1 123 ? -8.616 0.076 8.011 1.00 88.00 123 ARG A N 1
ATOM 943 C CA . ARG A 1 123 ? -9.149 -0.115 9.361 1.00 88.00 123 ARG A CA 1
ATOM 944 C C . ARG A 1 123 ? -9.287 1.251 10.026 1.00 88.00 123 ARG A C 1
ATOM 946 O O . ARG A 1 123 ? -8.401 2.096 9.940 1.00 88.00 123 ARG A O 1
ATOM 953 N N . GLY A 1 124 ? -10.413 1.486 10.689 1.00 79.81 124 GLY A N 1
ATOM 954 C CA . GLY A 1 124 ? -10.664 2.710 11.453 1.00 79.81 124 GLY A CA 1
ATOM 955 C C . GLY A 1 124 ? -11.033 3.954 10.661 1.00 79.81 124 GLY A C 1
ATOM 956 O O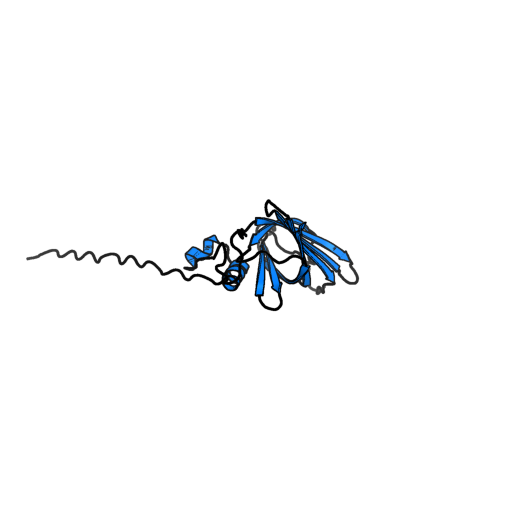 . GLY A 1 124 ? -12.171 4.401 10.758 1.00 79.81 124 GLY A O 1
ATOM 957 N N . THR A 1 125 ? -10.104 4.507 9.888 1.00 79.31 125 THR A N 1
ATOM 958 C CA . THR A 1 125 ? -10.348 5.673 9.027 1.00 79.31 125 THR A CA 1
ATOM 959 C C . THR A 1 125 ? -9.644 5.490 7.699 1.00 79.31 125 THR A C 1
ATOM 961 O O . THR A 1 125 ? -8.512 5.011 7.669 1.00 79.31 125 THR A O 1
ATOM 964 N N . ASN A 1 126 ? -10.276 5.924 6.609 1.00 84.31 126 ASN A N 1
ATOM 965 C CA . ASN A 1 126 ? -9.589 5.982 5.323 1.00 84.31 126 ASN A CA 1
ATOM 966 C C . ASN A 1 126 ? -8.380 6.932 5.410 1.00 84.31 126 ASN A C 1
ATOM 968 O O . ASN A 1 126 ? -8.474 7.948 6.108 1.00 84.31 126 ASN A O 1
ATOM 972 N N . PRO A 1 127 ? -7.289 6.660 4.674 1.00 87.69 127 PRO A N 1
ATOM 973 C CA . PRO A 1 127 ? -6.182 7.594 4.561 1.00 87.69 127 PRO A CA 1
ATOM 974 C C . PRO A 1 127 ? -6.662 8.976 4.106 1.00 87.69 127 PRO A C 1
ATOM 976 O O . PRO A 1 127 ? -7.473 9.110 3.182 1.00 87.69 127 PRO A O 1
ATOM 979 N N . GLU A 1 128 ? -6.182 10.018 4.780 1.00 86.56 128 GLU A N 1
ATOM 980 C CA . GLU A 1 128 ? -6.599 11.388 4.506 1.00 86.56 128 GLU A CA 1
ATOM 981 C C . GLU A 1 128 ? -5.939 11.915 3.224 1.00 86.56 128 GLU A C 1
ATOM 983 O O . GLU A 1 128 ? -4.735 11.770 3.004 1.00 86.56 128 GLU A O 1
ATOM 988 N N . ALA A 1 129 ? -6.730 12.546 2.356 1.00 88.88 129 ALA A N 1
ATOM 989 C CA . ALA A 1 129 ? -6.217 13.117 1.118 1.00 88.88 129 ALA A CA 1
ATOM 990 C C . ALA A 1 129 ? -5.243 14.270 1.401 1.00 88.88 129 ALA A C 1
ATOM 992 O O . ALA A 1 129 ? -5.486 15.098 2.271 1.00 88.88 129 ALA A O 1
ATOM 993 N N . GLY A 1 130 ? -4.157 14.342 0.639 1.00 88.69 130 GLY A N 1
ATOM 994 C CA . GLY A 1 130 ? -3.081 15.310 0.835 1.00 88.69 130 GLY A CA 1
ATOM 995 C C . GLY A 1 130 ? -2.054 14.891 1.887 1.00 88.69 130 GLY A C 1
ATOM 996 O O . GLY A 1 130 ? -0.997 15.513 1.956 1.00 88.69 130 GLY A O 1
ATOM 997 N N . THR A 1 131 ? -2.297 13.824 2.659 1.00 89.88 131 THR A N 1
ATOM 998 C CA . THR A 1 131 ? -1.302 13.332 3.620 1.00 89.88 131 THR A CA 1
ATOM 999 C C . THR A 1 131 ? -0.193 12.558 2.922 1.00 89.88 131 THR A C 1
ATOM 1001 O O . THR A 1 131 ? -0.439 11.666 2.103 1.00 89.88 131 THR A O 1
ATOM 1004 N N . GLN A 1 132 ? 1.051 12.910 3.248 1.00 96.00 132 GLN A N 1
ATOM 1005 C CA . GLN A 1 132 ? 2.211 12.130 2.846 1.00 96.00 132 GLN A CA 1
ATOM 1006 C C . GLN A 1 132 ? 2.296 10.875 3.710 1.00 96.00 132 GLN A C 1
ATOM 1008 O O . GLN A 1 132 ? 2.070 10.923 4.915 1.00 96.00 132 GLN A O 1
ATOM 1013 N N . ASN A 1 133 ? 2.579 9.741 3.086 1.00 97.31 133 ASN A N 1
ATOM 1014 C CA . ASN A 1 133 ? 2.859 8.487 3.763 1.00 97.31 133 ASN A CA 1
ATOM 1015 C C . ASN A 1 133 ? 4.213 7.967 3.282 1.00 97.31 133 ASN A C 1
ATOM 1017 O O . ASN A 1 133 ? 4.529 8.045 2.089 1.00 97.31 133 ASN A O 1
ATOM 1021 N N . THR A 1 134 ? 4.987 7.409 4.202 1.00 97.62 134 THR A N 1
ATOM 1022 C CA . THR A 1 134 ? 6.065 6.487 3.846 1.00 97.62 134 THR A CA 1
ATOM 1023 C C . THR A 1 134 ? 5.440 5.131 3.551 1.00 97.62 134 THR A C 1
ATOM 1025 O O . THR A 1 134 ? 4.431 4.770 4.156 1.00 97.62 134 THR A O 1
ATOM 1028 N N .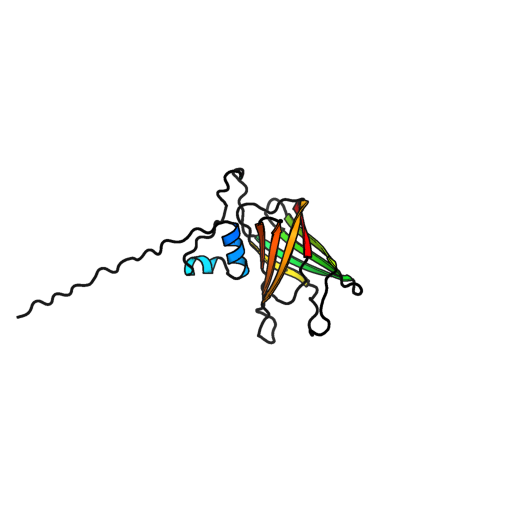 PHE A 1 135 ? 5.991 4.397 2.594 1.00 97.19 135 PHE A N 1
ATOM 1029 C CA . PHE A 1 135 ? 5.530 3.054 2.281 1.00 97.19 135 PHE A CA 1
ATOM 1030 C C . PHE A 1 135 ? 6.705 2.109 2.090 1.00 97.19 135 PHE A C 1
ATOM 1032 O O . PHE A 1 135 ? 7.728 2.498 1.513 1.00 97.19 135 PHE A O 1
ATOM 1039 N N . TRP A 1 136 ? 6.535 0.863 2.520 1.00 95.12 136 TRP A N 1
ATOM 1040 C CA . TRP A 1 136 ? 7.467 -0.220 2.263 1.00 95.12 136 TRP A CA 1
ATOM 1041 C C . TRP A 1 136 ? 6.782 -1.273 1.408 1.00 95.12 136 TRP A C 1
ATOM 1043 O O . TRP A 1 136 ? 5.564 -1.432 1.400 1.00 95.12 136 TRP A O 1
ATOM 1053 N N . ILE A 1 137 ? 7.592 -1.964 0.614 1.00 92.12 137 ILE A N 1
ATOM 1054 C CA . ILE A 1 137 ? 7.130 -3.061 -0.223 1.00 92.12 137 ILE A CA 1
ATOM 1055 C C . ILE A 1 137 ? 7.813 -4.319 0.282 1.00 92.12 137 ILE A C 1
ATOM 1057 O O . ILE A 1 137 ? 9.041 -4.410 0.251 1.00 92.12 137 ILE A O 1
ATOM 1061 N N . GLN A 1 138 ? 7.022 -5.294 0.716 1.00 90.50 138 GLN A N 1
ATOM 1062 C CA . GLN A 1 138 ? 7.508 -6.631 1.020 1.00 90.50 138 GLN A CA 1
ATOM 1063 C C . GLN A 1 138 ? 7.140 -7.569 -0.124 1.00 90.50 138 GLN A C 1
ATOM 1065 O O . GLN A 1 138 ? 6.041 -7.519 -0.682 1.00 90.50 138 GLN A O 1
ATOM 1070 N N . GLN A 1 139 ? 8.089 -8.424 -0.490 1.00 86.62 139 GLN A N 1
ATOM 1071 C CA . GLN A 1 139 ? 7.930 -9.378 -1.576 1.00 86.62 139 GLN A CA 1
ATOM 1072 C C . GLN A 1 139 ? 8.028 -10.792 -1.014 1.00 86.62 139 GLN A C 1
ATOM 1074 O O . GLN A 1 139 ? 9.038 -11.171 -0.426 1.00 86.62 139 GLN A O 1
ATOM 1079 N N . PHE A 1 140 ? 6.981 -11.572 -1.237 1.00 86.25 140 PHE A N 1
ATOM 1080 C CA . PHE A 1 140 ? 6.915 -12.996 -0.954 1.00 86.25 140 PHE A CA 1
ATOM 1081 C C . PHE A 1 140 ? 6.997 -13.715 -2.304 1.00 86.25 140 PHE A C 1
ATOM 1083 O O . PHE A 1 140 ? 5.982 -13.823 -2.997 1.00 86.25 140 PHE A O 1
ATOM 1090 N N . PRO A 1 141 ? 8.201 -14.107 -2.754 1.00 78.06 141 PRO A N 1
ATOM 1091 C CA . PRO A 1 141 ? 8.385 -14.648 -4.091 1.00 78.06 141 PRO A CA 1
ATOM 1092 C C . PRO A 1 141 ? 7.663 -15.986 -4.257 1.00 78.06 141 PRO A C 1
ATOM 1094 O O . PRO A 1 141 ? 7.539 -16.778 -3.322 1.00 78.06 141 PRO A O 1
ATOM 1097 N N . SER A 1 142 ? 7.219 -16.264 -5.477 1.00 78.00 142 SER A N 1
ATOM 1098 C CA . SER A 1 142 ? 6.748 -17.587 -5.846 1.00 78.00 142 SER A CA 1
ATOM 1099 C C . SER A 1 142 ? 7.935 -18.548 -5.898 1.00 78.00 142 SER A C 1
ATOM 1101 O O . SER A 1 142 ? 8.893 -18.330 -6.634 1.00 78.00 142 SER A O 1
ATOM 1103 N N . TYR A 1 143 ? 7.861 -19.654 -5.158 1.00 67.75 143 TYR A N 1
ATOM 1104 C CA . TYR A 1 143 ? 8.865 -20.722 -5.239 1.00 67.75 143 TYR A CA 1
ATOM 1105 C C . TYR A 1 143 ? 8.610 -21.706 -6.395 1.00 67.75 143 TYR A C 1
ATOM 1107 O O . TYR A 1 143 ? 9.310 -22.710 -6.514 1.00 67.75 143 TYR A O 1
ATOM 1115 N N . SER A 1 144 ? 7.616 -21.448 -7.254 1.00 64.50 144 SER A N 1
ATOM 1116 C CA . SER A 1 144 ? 7.333 -22.269 -8.433 1.00 64.50 144 SER A CA 1
ATOM 1117 C C . SER A 1 144 ? 7.793 -21.570 -9.713 1.00 64.50 144 SER A C 1
ATOM 1119 O O . SER A 1 144 ? 7.685 -20.354 -9.860 1.00 64.50 144 SER A O 1
ATOM 1121 N N . ALA A 1 145 ? 8.261 -22.356 -10.687 1.00 56.81 145 ALA A N 1
ATOM 1122 C CA . ALA A 1 145 ? 8.761 -21.861 -11.975 1.00 56.81 145 ALA A CA 1
ATOM 1123 C C . ALA A 1 145 ? 7.723 -21.062 -12.795 1.00 56.81 145 ALA A C 1
ATOM 1125 O O . ALA A 1 145 ? 8.068 -20.438 -13.797 1.00 56.81 145 ALA A O 1
ATOM 1126 N N . HIS A 1 146 ? 6.453 -21.081 -12.385 1.00 57.50 146 HIS A N 1
ATOM 1127 C CA . HIS A 1 146 ? 5.349 -20.452 -13.099 1.00 57.50 146 HIS A CA 1
ATOM 1128 C C . HIS A 1 146 ? 4.981 -19.056 -12.569 1.00 57.50 146 HIS A C 1
ATOM 1130 O O . HIS A 1 146 ? 4.148 -18.397 -13.185 1.00 57.50 146 HIS A O 1
ATOM 1136 N N . ASN A 1 147 ? 5.621 -18.558 -11.499 1.00 57.19 147 ASN A N 1
ATOM 1137 C CA . ASN A 1 147 ? 5.351 -17.233 -10.910 1.00 57.19 147 ASN A CA 1
ATOM 1138 C C . ASN A 1 147 ? 3.854 -16.986 -10.612 1.00 57.19 147 ASN A C 1
ATOM 1140 O O . ASN A 1 147 ? 3.360 -15.864 -10.738 1.00 57.19 147 ASN A O 1
ATOM 1144 N N . THR A 1 148 ? 3.103 -18.039 -10.275 1.00 60.06 148 THR A N 1
ATOM 1145 C CA . THR A 1 148 ? 1.639 -17.990 -10.095 1.00 60.06 148 THR A CA 1
ATOM 1146 C C . THR A 1 148 ? 1.202 -18.079 -8.633 1.00 60.06 148 THR A C 1
ATOM 1148 O O . THR A 1 148 ? 0.082 -18.489 -8.354 1.00 60.06 148 THR A O 1
ATOM 1151 N N . GLY A 1 149 ? 2.068 -17.725 -7.683 1.00 69.50 149 GLY A N 1
ATOM 1152 C CA . GLY A 1 149 ? 1.722 -17.793 -6.257 1.00 69.50 149 GLY A CA 1
ATOM 1153 C C . GLY A 1 149 ? 2.587 -16.932 -5.347 1.00 69.50 149 GLY A C 1
ATOM 1154 O O . GLY A 1 149 ? 2.725 -17.249 -4.173 1.00 69.50 149 GLY A O 1
ATOM 1155 N N . GLY A 1 150 ? 3.229 -15.904 -5.902 1.00 82.81 150 GLY A N 1
ATOM 1156 C CA . GLY A 1 150 ? 3.917 -14.897 -5.104 1.00 82.81 150 GLY A CA 1
ATOM 1157 C C . GLY A 1 150 ? 2.937 -13.852 -4.566 1.00 82.81 150 GLY A C 1
ATOM 1158 O O . GLY A 1 150 ? 1.757 -13.854 -4.912 1.00 82.81 150 GLY A O 1
ATOM 1159 N N . ARG A 1 151 ? 3.416 -12.939 -3.729 1.00 88.69 151 ARG A N 1
ATOM 1160 C CA . ARG A 1 151 ? 2.612 -11.859 -3.151 1.00 88.69 151 ARG A CA 1
ATOM 1161 C C . ARG A 1 151 ? 3.490 -10.641 -2.922 1.00 88.69 151 ARG A C 1
ATOM 1163 O O . ARG A 1 151 ? 4.555 -10.739 -2.321 1.00 88.69 151 ARG A O 1
ATOM 1170 N N . VAL A 1 152 ? 3.033 -9.483 -3.373 1.00 91.19 152 VAL A N 1
ATOM 1171 C CA . VAL A 1 152 ? 3.532 -8.195 -2.897 1.00 91.19 152 VAL A CA 1
ATOM 1172 C C . VAL A 1 152 ? 2.563 -7.664 -1.864 1.00 91.19 152 VAL A C 1
ATOM 1174 O O . VAL A 1 152 ? 1.353 -7.632 -2.114 1.00 91.19 152 VAL A O 1
ATOM 1177 N N . THR A 1 153 ? 3.110 -7.218 -0.739 1.00 94.88 153 THR A N 1
ATOM 1178 C CA . THR A 1 153 ? 2.388 -6.410 0.235 1.00 94.88 153 THR A CA 1
ATOM 1179 C C . THR A 1 153 ? 3.011 -5.022 0.307 1.00 94.88 153 THR A C 1
ATOM 1181 O O . THR A 1 153 ? 4.224 -4.857 0.161 1.00 94.88 153 THR A O 1
ATOM 1184 N N . ILE A 1 154 ? 2.163 -4.010 0.448 1.00 96.81 154 ILE A N 1
ATOM 1185 C CA . ILE A 1 154 ? 2.573 -2.617 0.604 1.00 96.81 154 ILE A CA 1
ATOM 1186 C C . ILE A 1 154 ? 1.920 -2.091 1.865 1.00 96.81 154 ILE A C 1
ATOM 1188 O O . ILE A 1 154 ? 0.698 -2.159 1.993 1.00 96.81 154 ILE A O 1
ATOM 1192 N N . ASP A 1 155 ? 2.717 -1.562 2.774 1.00 96.94 155 ASP A N 1
ATOM 1193 C CA . ASP A 1 155 ? 2.239 -0.901 3.976 1.00 96.94 155 ASP A CA 1
ATOM 1194 C C . ASP A 1 155 ? 2.393 0.610 3.846 1.00 96.94 155 ASP A C 1
ATOM 1196 O O . ASP A 1 155 ? 3.328 1.114 3.233 1.00 96.94 155 ASP A O 1
ATOM 1200 N N . PHE A 1 156 ? 1.428 1.355 4.373 1.00 97.25 156 PHE A N 1
ATOM 1201 C CA . PHE A 1 156 ? 1.405 2.811 4.263 1.00 97.25 156 PHE A CA 1
ATOM 1202 C C . PHE A 1 156 ? 1.383 3.409 5.655 1.00 97.25 156 PHE A C 1
ATOM 1204 O O . PHE A 1 156 ? 0.514 3.063 6.450 1.00 97.25 156 PHE A O 1
ATOM 1211 N N . TRP A 1 157 ? 2.312 4.312 5.946 1.00 96.38 157 TRP A N 1
ATOM 1212 C CA . TRP A 1 157 ? 2.495 4.873 7.277 1.00 96.38 157 TRP A CA 1
ATOM 1213 C C . TRP A 1 157 ? 2.568 6.392 7.248 1.00 96.38 157 TRP A C 1
ATOM 1215 O O . TRP A 1 157 ? 3.267 6.980 6.422 1.00 96.38 157 TRP A O 1
ATOM 1225 N N . THR A 1 158 ? 1.903 7.027 8.206 1.00 94.19 158 THR A N 1
ATOM 1226 C CA . THR A 1 158 ? 2.302 8.359 8.672 1.00 94.19 158 THR A CA 1
ATOM 1227 C C . THR A 1 158 ? 3.456 8.222 9.668 1.00 94.19 158 THR A C 1
ATOM 1229 O O . THR A 1 158 ? 3.876 7.116 10.003 1.00 94.19 158 THR A O 1
ATOM 1232 N N . ASP A 1 159 ? 3.924 9.340 10.221 1.00 91.81 159 ASP A N 1
ATOM 1233 C CA . ASP A 1 159 ? 4.946 9.336 11.277 1.00 91.81 159 ASP A CA 1
ATOM 1234 C C . ASP A 1 159 ? 4.519 8.584 12.550 1.00 91.81 159 ASP A C 1
ATOM 1236 O O . ASP A 1 159 ? 5.356 8.250 13.386 1.00 91.81 159 ASP A O 1
ATOM 1240 N N . THR A 1 160 ? 3.217 8.346 12.732 1.00 89.19 160 THR A N 1
ATOM 1241 C CA . THR A 1 160 ? 2.665 7.840 13.993 1.00 89.19 160 THR A CA 1
ATOM 1242 C C . THR A 1 160 ? 1.935 6.513 13.875 1.00 89.19 160 THR A C 1
ATOM 1244 O O . THR A 1 160 ? 1.718 5.878 14.905 1.00 89.19 160 THR A O 1
ATOM 1247 N N . ARG A 1 161 ? 1.528 6.089 12.670 1.00 91.19 161 ARG A N 1
ATOM 1248 C CA . ARG A 1 161 ? 0.719 4.876 12.498 1.00 91.19 161 ARG A CA 1
ATOM 1249 C C . ARG A 1 161 ? 0.645 4.376 11.062 1.00 91.19 161 ARG A C 1
ATOM 1251 O O . ARG A 1 161 ? 0.796 5.141 10.111 1.00 91.19 161 ARG A O 1
ATOM 1258 N N . ILE A 1 162 ? 0.292 3.102 10.931 1.00 93.69 162 ILE A N 1
ATOM 1259 C CA . ILE A 1 162 ? -0.120 2.486 9.672 1.00 93.69 162 ILE A CA 1
ATOM 1260 C C . ILE A 1 162 ? -1.531 2.961 9.288 1.00 93.69 162 ILE A C 1
ATOM 1262 O O . ILE A 1 162 ? -2.414 3.098 10.138 1.00 93.69 162 ILE A O 1
ATOM 1266 N N . THR A 1 163 ? -1.746 3.245 8.007 1.00 93.12 163 THR A N 1
ATOM 1267 C CA . THR A 1 163 ? -3.000 3.791 7.464 1.00 93.12 163 THR A CA 1
ATOM 1268 C C . THR A 1 163 ? -3.712 2.818 6.533 1.00 93.12 163 THR A C 1
ATOM 1270 O O . THR A 1 163 ? -4.938 2.854 6.434 1.00 93.12 163 THR A O 1
ATOM 1273 N N . ALA A 1 164 ? -2.963 1.943 5.863 1.00 94.94 164 ALA A N 1
ATOM 1274 C CA . ALA A 1 164 ? -3.495 0.935 4.961 1.00 94.94 164 ALA A CA 1
ATOM 1275 C C . ALA A 1 164 ? -2.477 -0.186 4.722 1.00 94.94 164 AL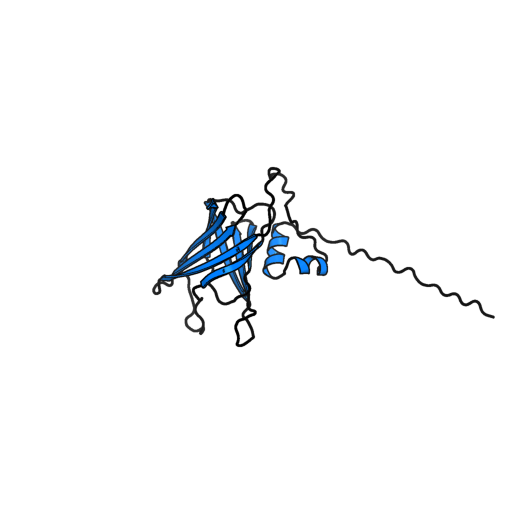A A C 1
ATOM 1277 O O . ALA A 1 164 ? -1.272 0.001 4.903 1.00 94.94 164 ALA A O 1
ATOM 1278 N N . VAL A 1 165 ? -2.976 -1.323 4.241 1.00 96.50 165 VAL A N 1
ATOM 1279 C CA . VAL A 1 165 ? -2.161 -2.410 3.685 1.00 96.50 165 VAL A CA 1
ATOM 1280 C C . VAL A 1 165 ? -2.725 -2.792 2.334 1.00 96.50 165 VAL A C 1
ATOM 1282 O O . VAL A 1 165 ? -3.916 -3.029 2.219 1.00 96.50 165 VAL A O 1
ATOM 1285 N N . PHE A 1 166 ? -1.904 -2.894 1.302 1.00 96.38 166 PHE A N 1
ATOM 1286 C CA . PHE A 1 166 ? -2.317 -3.421 0.008 1.00 96.38 166 PHE A CA 1
ATOM 1287 C C . PHE A 1 166 ? -1.654 -4.772 -0.249 1.00 96.38 166 PHE A C 1
ATOM 1289 O O . PHE A 1 166 ? -0.477 -4.940 0.054 1.00 96.38 166 PHE A O 1
ATOM 1296 N N . LYS A 1 167 ? -2.392 -5.727 -0.823 1.00 95.00 167 LYS A N 1
ATOM 1297 C CA . LYS A 1 167 ? -1.874 -7.045 -1.211 1.00 95.00 167 LYS A CA 1
ATOM 1298 C C . LYS A 1 167 ? -2.243 -7.410 -2.637 1.00 95.00 167 LYS A C 1
ATOM 1300 O O . LYS A 1 167 ? -3.369 -7.166 -3.060 1.00 95.00 167 LYS A O 1
ATOM 1305 N N . THR A 1 168 ? -1.332 -8.094 -3.321 1.00 92.44 168 THR A N 1
ATOM 1306 C CA . THR A 1 168 ? -1.566 -8.742 -4.626 1.00 92.44 168 THR A CA 1
ATOM 1307 C C . THR A 1 168 ? -1.267 -10.235 -4.555 1.00 92.44 168 THR A C 1
ATOM 1309 O O . THR A 1 168 ? -0.655 -10.702 -3.600 1.00 92.44 168 THR A O 1
ATOM 1312 N N . ASN A 1 169 ? -1.630 -10.979 -5.600 1.00 87.94 169 ASN A N 1
ATOM 1313 C CA . ASN A 1 169 ? -1.269 -12.395 -5.753 1.00 87.94 169 ASN A CA 1
ATOM 1314 C C . ASN A 1 169 ? -0.120 -12.605 -6.757 1.00 87.94 169 ASN A C 1
ATOM 1316 O O . ASN A 1 169 ? -0.030 -13.649 -7.407 1.00 87.94 169 ASN A O 1
ATOM 1320 N N . ARG A 1 170 ? 0.737 -11.589 -6.924 1.00 84.88 170 ARG A N 1
ATOM 1321 C CA . ARG A 1 170 ? 1.942 -11.646 -7.759 1.00 84.88 170 ARG A CA 1
ATOM 1322 C C . ARG A 1 170 ? 3.119 -10.991 -7.048 1.00 84.88 170 ARG A C 1
ATOM 1324 O O . ARG A 1 170 ? 2.932 -10.173 -6.155 1.00 84.88 170 ARG A O 1
ATOM 1331 N N . ASP A 1 171 ? 4.330 -11.371 -7.425 1.00 78.62 171 ASP A N 1
ATOM 1332 C CA . ASP A 1 171 ? 5.577 -10.941 -6.797 1.00 78.62 171 ASP A CA 1
ATOM 1333 C C . ASP A 1 171 ? 6.404 -9.974 -7.664 1.00 78.62 171 ASP A C 1
ATOM 1335 O O . ASP A 1 171 ? 6.116 -9.722 -8.833 1.00 78.62 171 ASP A O 1
ATOM 1339 N N . ASN A 1 172 ? 7.488 -9.471 -7.062 1.00 72.94 172 ASN A N 1
ATOM 1340 C CA . ASN A 1 172 ? 8.590 -8.774 -7.726 1.00 72.94 172 ASN A CA 1
ATOM 1341 C C . ASN A 1 172 ? 8.256 -7.412 -8.364 1.00 72.94 172 ASN A C 1
ATOM 1343 O O . ASN A 1 172 ? 8.600 -7.130 -9.519 1.00 72.94 172 ASN A O 1
ATOM 1347 N N . PHE A 1 173 ? 7.619 -6.539 -7.580 1.00 77.19 173 PHE A N 1
ATOM 1348 C CA . PHE A 1 173 ? 7.269 -5.180 -7.991 1.00 77.19 173 PHE A CA 1
ATOM 1349 C C . PHE A 1 173 ? 7.879 -4.122 -7.073 1.00 77.19 173 PHE A C 1
ATOM 1351 O O . PHE A 1 173 ? 7.887 -4.280 -5.857 1.00 77.19 173 PHE A O 1
ATOM 1358 N N . GLY A 1 174 ? 8.292 -3.010 -7.679 1.00 84.12 174 GLY A N 1
ATOM 1359 C CA . GLY A 1 174 ? 8.566 -1.734 -7.022 1.00 84.12 174 GLY A CA 1
ATOM 1360 C C . GLY A 1 174 ? 9.699 -1.684 -5.996 1.00 84.12 174 GLY A C 1
ATOM 1361 O O . GLY A 1 174 ? 10.324 -2.674 -5.630 1.00 84.12 174 GLY A O 1
ATOM 1362 N N . ALA A 1 175 ? 9.933 -0.468 -5.519 1.00 87.31 175 ALA A N 1
ATOM 1363 C CA . ALA A 1 175 ? 10.750 -0.168 -4.348 1.00 87.31 175 ALA A CA 1
ATOM 1364 C C . ALA A 1 175 ? 10.001 0.764 -3.381 1.00 87.31 175 ALA A C 1
ATOM 1366 O O . ALA A 1 175 ? 9.066 1.453 -3.788 1.00 87.31 175 ALA A O 1
ATOM 1367 N N . GLN A 1 176 ? 10.429 0.788 -2.120 1.00 92.31 176 GLN A N 1
ATOM 1368 C CA . GLN A 1 176 ? 9.891 1.646 -1.057 1.00 92.31 176 GLN A CA 1
ATOM 1369 C C . GLN A 1 176 ? 10.126 3.145 -1.308 1.00 92.31 176 GLN A C 1
ATOM 1371 O O . GLN A 1 176 ? 10.991 3.528 -2.101 1.00 92.31 176 GLN A O 1
ATOM 1376 N N . GLY A 1 177 ? 9.397 4.006 -0.596 1.00 95.00 177 GLY A N 1
ATOM 1377 C CA . GLY A 1 177 ? 9.550 5.454 -0.720 1.00 95.00 177 GLY A CA 1
ATOM 1378 C C . GLY A 1 177 ? 8.503 6.245 0.056 1.00 95.00 177 GLY A C 1
ATOM 1379 O O . GLY A 1 177 ? 7.966 5.782 1.056 1.00 95.00 177 GLY A O 1
ATOM 1380 N N . THR A 1 178 ? 8.196 7.451 -0.423 1.00 97.25 178 THR A N 1
ATOM 1381 C CA . THR A 1 178 ? 7.111 8.286 0.111 1.00 97.25 178 THR A CA 1
ATOM 1382 C C . THR A 1 178 ? 6.144 8.691 -0.990 1.00 97.25 178 THR A C 1
ATOM 1384 O O . THR A 1 178 ? 6.544 8.948 -2.124 1.00 97.25 178 THR A O 1
ATOM 1387 N N . GLY A 1 179 ? 4.859 8.765 -0.681 1.00 97.31 179 GLY A N 1
ATOM 1388 C CA . GLY A 1 179 ? 3.836 9.205 -1.623 1.00 97.31 179 GLY A CA 1
ATOM 1389 C C . GLY A 1 179 ? 2.676 9.862 -0.905 1.00 97.31 179 GLY A C 1
ATOM 1390 O O . GLY A 1 179 ? 2.724 10.071 0.306 1.00 97.31 179 GLY A O 1
ATOM 1391 N N . THR A 1 180 ? 1.640 10.210 -1.650 1.00 97.50 180 THR A N 1
ATOM 1392 C CA . THR A 1 180 ? 0.518 10.983 -1.120 1.00 97.50 180 THR A CA 1
ATOM 1393 C C . THR A 1 180 ? -0.795 10.333 -1.510 1.00 97.50 180 THR A C 1
ATOM 1395 O O . THR A 1 180 ? -0.972 9.891 -2.648 1.00 97.50 180 THR A O 1
ATOM 1398 N N . TRP A 1 181 ? -1.731 10.302 -0.566 1.00 95.31 181 TRP A N 1
ATOM 1399 C CA . TRP A 1 181 ? -3.108 9.912 -0.839 1.00 95.31 181 TRP A CA 1
ATOM 1400 C C . TRP A 1 181 ? -3.881 11.061 -1.479 1.00 95.31 181 TRP A C 1
ATOM 1402 O O . TRP A 1 181 ? -3.747 12.218 -1.089 1.00 95.31 181 TRP A O 1
ATOM 1412 N N . ARG A 1 182 ? -4.757 10.758 -2.430 1.00 93.50 182 ARG A N 1
ATOM 1413 C CA . ARG A 1 182 ? -5.713 11.702 -3.009 1.00 93.50 182 ARG A CA 1
ATOM 1414 C C . ARG A 1 182 ? -7.061 11.034 -3.233 1.00 93.50 182 ARG A C 1
ATOM 1416 O O . ARG A 1 182 ? -7.153 9.817 -3.393 1.00 93.50 182 ARG A O 1
ATOM 1423 N N . ARG A 1 183 ? -8.105 11.860 -3.265 1.00 87.69 183 ARG A N 1
ATOM 1424 C CA . ARG A 1 183 ? -9.426 11.461 -3.757 1.00 87.69 183 ARG A CA 1
ATOM 1425 C C . ARG A 1 183 ? -9.463 11.732 -5.254 1.00 87.69 183 ARG A C 1
ATOM 1427 O O . ARG A 1 183 ? -9.174 12.851 -5.675 1.00 87.69 183 ARG A O 1
ATOM 1434 N N . GLY A 1 184 ? -9.710 10.686 -6.031 1.00 75.06 184 GLY A N 1
ATOM 1435 C CA . GLY A 1 184 ? -9.915 10.757 -7.476 1.00 75.06 184 GLY A CA 1
ATOM 1436 C C . GLY A 1 184 ? -11.366 10.569 -7.866 1.00 75.06 184 GLY A C 1
ATOM 1437 O O . GLY A 1 184 ? -12.203 10.305 -6.969 1.00 75.06 184 GLY A O 1
#

Radius of gyration: 21.58 Å; chains: 1; bounding box: 46×72×58 Å

Organism: NCBI:txid994086

Foldseek 3Di:
DDDPPPPPDPDPPPPLQAAEDDQQRLQVCVQPDDQVCSVVVSYDYAQADPDVPDDPDPRRHKFKKWWFKDFPDVVQTWIWIWIWGCPPVWIKIKIDTDGDDDDPVDPAAFDGDDTAIWIKHFYHDAADFPDKWWKAKDKAFDPDPVQQAIKIKMWTDDPPGTGMIIMGRGGRHDGTDMIGIHID

pLDDT: mean 81.19, std 16.74, range [39.88, 97.69]

Secondary structure (DSSP, 8-state):
-----------------PEEPPHHHHHHHHHHS-HHHHHHTTEE--SS---TTPPTT-----EEEEEEEEEEEETTEEEEEEEEEE-SSSEEEEEEEEE----TTSS-PPBPEEEEEEEEE--SSPPPTT-EEEEEEEEE---STT--S-EEEEEEE-SS-EEEEEEES---B---EEEEEEE-

Sequence (184 aa):
MSDNNTDSAPAQNLSVEKVDLSVDAALSFLLTHDPEEAEHCGFTLPLESSGRNIPHGQIVRDVDAFLSITNIGQNPLRQRIVVEGNMGTFRLVFEHTGGYSWDSTGSFPPRAVNREAGRIFLRGTNPEAGTQNTFWIQQFPSYSAHNTGGRVTIDFWTDTRITAVFKTNRDNFGAQGTGTWRRG

=== Feature glossary ===
Reading guide. The protein is described through the following features:

Foldseek 3Di. A 3Di character summarizes, for each residue, the relative orientation of the Cα frame of its nearest spatial neighbor. Because it encodes fold topology rather than chemistry, 3Di alignments detect remote structural similarity that sequence alignment misses.

Contact-map, Ramachandran, and PAE plots. Plot images: a contact map (which residues are close in 3D, as an N×N binary image), a Ramachandran scatter (backbone torsion angles, revealing secondary-structure composition at a glance), and — for AlphaFold structures — a PAE heatmap (pairwise prediction confidence).

Radius of gyration, Cα contacts, bounding box. Radius of gyration (Rg) is the root-mean-square distance of Cα atoms from their centroid — a single number for overall size and compactness. A globular domain of N residues has Rg ≈ 2.2·N^0.38 Å; an extended or disordered chain has a much larger Rg. The Cα contact count is the number of residue pairs whose Cα atoms are within 8 Å and are more than four positions apart in sequence — a standard proxy for tertiary packing density. The bounding box is the smallest axis-aligned box enclosing all Cα atoms.

Secondary structure (8-state, DSSP). Eight-state secondary structure (DSSP): H is the canonical α-helix, G the tighter 3₁₀-helix, I the wider π-helix; E/B are β-structure, T and S are turns and bends, and '-' is everything else. DSSP derives these from the pattern of main-chain N–H···O=C hydrogen bonds, not from the sequence.

B-factor. B-factor (Debye–Waller factor) reflects atomic displacement in the crystal lattice. It is an experimental observable (units Å²), not a prediction; low values mean the atom is pinned down, high values mean it moves or is heterogeneous across the crystal.

pLDDT. pLDDT is the predicted lDDT-Cα score: AlphaFold's confidence that the local environment of each residue (all inter-atomic distances within 15 Å) is correctly placed. It is a per-residue number between 0 and 100, with higher meaning more reliable.

Nearest PDB structures. Nearest PDB neighbors are the top structural matches found by Foldseek when searching this structure against the entire Protein Data Bank. Each hit reports a TM-score (0 to 1; >0.5 almost always implies the same fold) and an E-value. These are *structural* homologs — they may share no detectable sequence similarity.

Solvent-accessible surface area. Accessible surface area quantifies burial. A residue with SASA near zero is packed into the hydrophobic core; one with SASA >100 Å² sits on the surface. Computed here via the Shrake–Rupley numerical algorithm with a 1.4 Å probe.

Rendered structure images. Structure images are PyMOL renders from six orthogonal camera directions. Cartoon representation draws helices as coils and strands as arrows; sticks shows the backbone as bonds; surface shows the solvent-excluded envelope. Rainbow coloring maps sequence position to hue (blue→red, N→C); chain coloring assigns a distinct color per polypeptide.

Backbone torsions (φ/ψ). φ (phi) and ψ (psi) are the two rotatable backbone dihedrals per residue: φ is the C(i-1)–N–Cα–C torsion, ψ is the N–Cα–C–N(i+1) torsion, both in degrees on (−180°, 180°]. α-helical residues cluster near (−60°, −45°); β-strand residues near (−120°, +130°). A Ramachandran plot is simply a scatter of (φ, ψ) for every residue.

Predicted aligned error. Predicted Aligned Error (PAE) is an AlphaFold confidence matrix: entry (i, j) is the expected error in the position of residue j, in ångströms, when the prediction is superimposed on the true structure at residue i. Low PAE within a block of residues means that block is internally rigid and well-predicted; high PAE between two blocks means their relative placement is uncertain even if each block individually is confident.

mmCIF coordinates. Structure coordinates are given as an mmCIF _atom_site loop: one row per atom with element, residue name, chain id, sequence number, and x/y/z position in Å. Only the four main-chain atoms per residue are included here; side chains are omitted to keep the record compact.

InterPro / GO / CATH / organism. Database cross-references. InterPro integrates a dozen domain/family signature databases into unified entries with residue-range hits. GO terms attach function/process/location labels with evidence codes. CATH codes position the fold in a four-level structural taxonomy. Organism is the NCBI-taxonomy species name.

Secondary structure (3-state, P-SEA). SS3 is a coarse helix/strand/coil call (letters a/b/c) made by the P-SEA algorithm from inter-Cα distances and dihedrals. It is less detailed than DSSP but needs only Cα positions.

Sequence. Sequence gives the chain of amino acids in standard one-letter code (A=alanine, C=cysteine, …, Y=tyrosine), read N→C. It is the only feature that is directly encoded by the gene; all structural features are derived from the folded form of this sequence.